Protein AF-A0A6A4WTT2-F1 (afdb_monomer)

pLDDT: mean 81.34, std 17.87, range [28.42, 96.75]

Radius of gyration: 18.81 Å; Cα contacts (8 Å, |Δi|>4): 410; chains: 1; bounding box: 46×50×43 Å

Structure (mmCIF, N/CA/C/O backbone):
data_AF-A0A6A4WTT2-F1
#
_entry.id   AF-A0A6A4WTT2-F1
#
loop_
_atom_site.group_PDB
_atom_site.id
_atom_site.type_symbol
_atom_site.label_atom_id
_atom_site.label_alt_id
_atom_site.label_comp_id
_atom_site.label_asym_id
_atom_site.label_entity_id
_atom_site.label_seq_id
_atom_site.pdbx_PDB_ins_code
_atom_site.Cartn_x
_atom_site.Cartn_y
_atom_site.Cartn_z
_atom_site.occupancy
_atom_site.B_iso_or_equiv
_atom_site.auth_seq_id
_atom_site.auth_comp_id
_atom_site.auth_asym_id
_atom_site.auth_atom_id
_atom_site.pdbx_PDB_model_num
ATOM 1 N N . MET A 1 1 ? -19.082 -25.936 -3.832 1.00 35.03 1 MET A N 1
ATOM 2 C CA . MET A 1 1 ? -18.429 -24.852 -4.590 1.00 35.03 1 MET A CA 1
ATOM 3 C C . MET A 1 1 ? -16.981 -24.907 -4.192 1.00 35.03 1 MET A C 1
ATOM 5 O O . MET A 1 1 ? -16.627 -24.391 -3.139 1.00 35.03 1 MET A O 1
ATOM 9 N N . ASP A 1 2 ? -16.201 -25.657 -4.958 1.00 28.42 2 ASP A N 1
ATOM 10 C CA . ASP A 1 2 ? -14.780 -25.817 -4.700 1.00 28.42 2 ASP A CA 1
ATOM 11 C C . ASP A 1 2 ? -14.120 -24.472 -4.978 1.00 28.42 2 ASP A C 1
ATOM 13 O O . ASP A 1 2 ? -14.008 -24.035 -6.124 1.00 28.42 2 ASP A O 1
ATOM 17 N N . VAL A 1 3 ? -13.775 -23.757 -3.907 1.00 41.75 3 VAL A N 1
ATOM 18 C CA . VAL A 1 3 ? -12.834 -22.648 -4.002 1.00 41.75 3 VAL A CA 1
ATOM 19 C C . VAL A 1 3 ? -11.548 -23.307 -4.461 1.00 41.75 3 VAL A C 1
ATOM 21 O O . VAL A 1 3 ? -10.915 -24.019 -3.686 1.00 41.75 3 VAL A O 1
ATOM 24 N N . VAL A 1 4 ? -11.219 -23.147 -5.741 1.00 36.69 4 VAL A N 1
ATOM 25 C CA . VAL A 1 4 ? -9.913 -23.517 -6.274 1.00 36.69 4 VAL A CA 1
ATOM 26 C C . VAL A 1 4 ? -8.907 -22.706 -5.467 1.00 36.69 4 VAL A C 1
ATOM 28 O O . VAL A 1 4 ? -8.679 -21.528 -5.729 1.00 36.69 4 VAL A O 1
ATOM 31 N N . THR A 1 5 ? -8.359 -23.310 -4.417 1.00 42.69 5 THR A N 1
ATOM 32 C CA . THR A 1 5 ? -7.167 -22.818 -3.746 1.00 42.69 5 THR A CA 1
ATOM 33 C C . THR A 1 5 ? -6.030 -23.081 -4.719 1.00 42.69 5 THR A C 1
ATOM 35 O O . THR A 1 5 ? -5.339 -24.091 -4.620 1.00 42.69 5 THR A O 1
ATOM 38 N N . GLU A 1 6 ? -5.914 -22.230 -5.742 1.00 53.88 6 GLU A N 1
ATOM 39 C CA . GLU A 1 6 ? -4.692 -22.148 -6.533 1.00 53.88 6 GLU A CA 1
ATOM 40 C C . GLU A 1 6 ? -3.542 -21.968 -5.544 1.00 53.88 6 GLU A C 1
ATOM 42 O O . GLU A 1 6 ? -3.658 -21.158 -4.620 1.00 53.88 6 GLU A O 1
ATOM 47 N N . ASP A 1 7 ? -2.462 -22.733 -5.702 1.00 48.00 7 ASP A N 1
ATOM 48 C CA . ASP A 1 7 ? -1.272 -22.590 -4.871 1.00 48.00 7 ASP A CA 1
ATOM 49 C C . ASP A 1 7 ? -0.823 -21.123 -4.888 1.00 48.00 7 ASP A C 1
ATOM 51 O O . ASP A 1 7 ? -0.237 -20.649 -5.866 1.00 48.00 7 ASP A O 1
ATOM 55 N N . ILE A 1 8 ? -1.085 -20.398 -3.793 1.00 60.84 8 ILE A N 1
ATOM 56 C CA . ILE A 1 8 ? -0.633 -19.019 -3.567 1.00 60.84 8 ILE A CA 1
ATOM 57 C C . ILE A 1 8 ? 0.861 -19.084 -3.220 1.00 60.84 8 ILE A C 1
ATOM 59 O O . ILE A 1 8 ? 1.295 -18.771 -2.115 1.00 60.84 8 ILE A O 1
ATOM 63 N N . SER A 1 9 ? 1.654 -19.589 -4.160 1.00 71.56 9 SER A N 1
ATOM 64 C CA . SER A 1 9 ? 3.099 -19.720 -4.054 1.00 71.56 9 SER A CA 1
ATOM 65 C C . SER A 1 9 ? 3.756 -18.684 -4.959 1.00 71.56 9 SER A C 1
ATOM 67 O O . SER A 1 9 ? 3.406 -18.537 -6.131 1.00 71.56 9 SER A O 1
ATOM 69 N N . GLY A 1 10 ? 4.700 -17.929 -4.402 1.00 85.62 10 GLY A N 1
ATOM 70 C CA . GLY A 1 10 ? 5.454 -16.924 -5.142 1.00 85.62 10 GLY A CA 1
ATOM 71 C C . GLY A 1 10 ? 5.582 -15.597 -4.411 1.00 85.62 10 GLY A C 1
ATOM 72 O O . GLY A 1 10 ? 5.215 -15.462 -3.244 1.00 85.62 10 GLY A O 1
ATOM 73 N N . PHE A 1 11 ? 6.132 -14.620 -5.123 1.00 92.12 11 PHE A N 1
ATOM 74 C CA . PHE A 1 11 ? 6.347 -13.275 -4.609 1.00 92.12 11 PHE A CA 1
ATOM 75 C C . PHE A 1 11 ? 5.284 -12.307 -5.119 1.00 92.12 11 PHE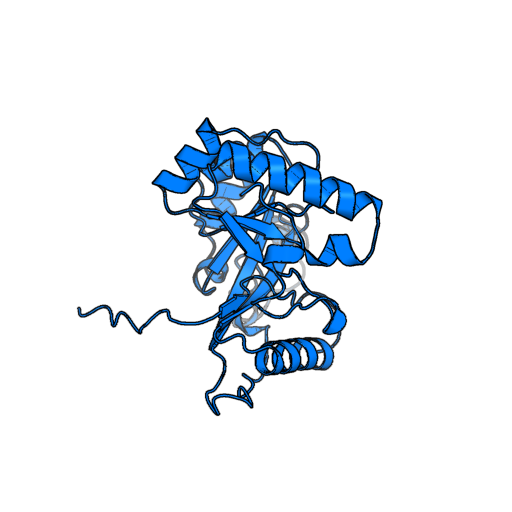 A C 1
ATOM 77 O O . PHE A 1 11 ? 4.884 -12.359 -6.288 1.00 92.12 11 PHE A O 1
ATOM 84 N N . PHE A 1 12 ? 4.861 -11.409 -4.231 1.00 94.31 12 PHE A N 1
ATOM 85 C CA . PHE A 1 12 ? 3.776 -10.464 -4.453 1.00 94.31 12 PHE A CA 1
ATOM 86 C C . PHE A 1 12 ? 4.272 -9.036 -4.239 1.00 94.31 12 PHE A C 1
ATOM 88 O O . PHE A 1 12 ? 4.980 -8.779 -3.268 1.00 94.31 12 PHE A O 1
ATOM 95 N N . ASP A 1 13 ? 3.858 -8.115 -5.105 1.00 94.88 13 ASP A N 1
ATOM 96 C CA . ASP A 1 13 ? 3.913 -6.676 -4.825 1.00 94.88 13 ASP A CA 1
ATOM 97 C C . ASP A 1 13 ? 2.510 -6.091 -4.985 1.00 94.88 13 ASP A C 1
ATOM 99 O O . ASP A 1 13 ? 1.965 -6.032 -6.085 1.00 94.88 13 ASP A O 1
ATOM 103 N N . LEU A 1 14 ? 1.888 -5.696 -3.877 1.00 95.75 14 LEU A N 1
ATOM 104 C CA . LEU A 1 14 ? 0.478 -5.310 -3.864 1.00 95.75 14 LEU A CA 1
ATOM 105 C C . LEU A 1 14 ? 0.263 -3.805 -4.058 1.00 95.75 14 LEU A C 1
ATOM 107 O O . LEU A 1 14 ? -0.865 -3.337 -3.887 1.00 95.75 14 LEU A O 1
ATOM 111 N N . ASN A 1 15 ? 1.301 -3.031 -4.388 1.00 95.44 15 ASN A N 1
ATOM 112 C CA . ASN A 1 15 ? 1.174 -1.584 -4.538 1.00 95.44 15 ASN A CA 1
ATOM 113 C C . ASN A 1 15 ? 2.098 -1.017 -5.625 1.00 95.44 15 ASN A C 1
ATOM 115 O O . ASN A 1 15 ? 3.102 -0.388 -5.321 1.00 95.44 15 ASN A O 1
ATOM 119 N N . ILE A 1 16 ? 1.751 -1.189 -6.898 1.00 94.25 16 ILE A N 1
ATOM 120 C CA . ILE A 1 16 ? 2.394 -0.459 -8.000 1.00 94.25 16 ILE A CA 1
ATOM 121 C C . ILE A 1 16 ? 1.509 0.727 -8.364 1.00 94.25 16 ILE A C 1
ATOM 123 O O . ILE A 1 16 ? 0.355 0.536 -8.733 1.00 94.25 16 ILE A O 1
ATOM 127 N N . SER A 1 17 ? 2.017 1.953 -8.266 1.00 91.38 17 SER A N 1
ATOM 128 C CA . SER A 1 17 ? 1.199 3.139 -8.511 1.00 91.38 17 SER A CA 1
ATOM 129 C C . SER A 1 17 ? 0.868 3.292 -9.995 1.00 91.38 17 SER A C 1
ATOM 131 O O . SER A 1 17 ? 1.761 3.327 -10.839 1.00 91.38 17 SER A O 1
ATOM 133 N N . SER A 1 18 ? -0.415 3.464 -10.315 1.00 84.56 18 SER A N 1
ATOM 134 C CA . SER A 1 18 ? -0.861 3.838 -11.659 1.00 84.56 18 SER A CA 1
ATOM 135 C C . SER A 1 18 ? -0.796 5.350 -11.905 1.00 84.56 18 SER A C 1
ATOM 137 O O . SER A 1 18 ? -1.070 5.801 -13.013 1.00 84.56 18 SER A O 1
ATOM 139 N N . SER A 1 19 ? -0.551 6.160 -10.866 1.00 65.69 19 SER A N 1
ATOM 140 C CA . SER A 1 19 ? -0.945 7.577 -10.847 1.00 65.69 19 SER A CA 1
ATOM 141 C C . SER A 1 19 ? 0.051 8.548 -11.473 1.00 65.69 19 SER A C 1
ATOM 143 O O . SER A 1 19 ? -0.148 9.758 -11.392 1.00 65.69 19 SER A O 1
ATOM 145 N N . THR A 1 20 ? 1.108 8.078 -12.127 1.00 50.72 20 THR A N 1
ATOM 146 C CA . THR A 1 20 ? 2.124 8.993 -12.651 1.00 50.72 20 THR A CA 1
ATOM 147 C C . THR A 1 20 ? 2.774 8.442 -13.906 1.00 50.72 20 THR A C 1
ATOM 149 O O . THR A 1 20 ? 3.497 7.456 -13.853 1.00 50.72 20 THR A O 1
ATOM 152 N N . GLN A 1 21 ? 2.585 9.194 -14.993 1.00 52.00 21 GLN A N 1
ATOM 153 C CA . GLN A 1 21 ? 3.206 9.049 -16.310 1.00 52.00 21 GLN A CA 1
ATOM 154 C C . GLN A 1 21 ? 2.502 8.070 -17.251 1.00 52.00 21 GLN A C 1
ATOM 156 O O . GLN A 1 21 ? 1.736 7.214 -16.828 1.00 52.00 21 GLN A O 1
ATOM 161 N N . SER A 1 22 ? 2.699 8.328 -18.544 1.00 63.78 22 SER A N 1
ATOM 162 C CA . SER A 1 22 ? 2.091 7.650 -19.690 1.00 63.78 22 SER A CA 1
ATOM 163 C C . SER A 1 22 ? 1.979 6.137 -19.514 1.00 63.78 22 SER A C 1
ATOM 165 O O . SER A 1 22 ? 2.802 5.536 -18.829 1.00 63.78 22 SER A O 1
ATOM 167 N N . ASP A 1 23 ? 1.033 5.508 -20.216 1.00 74.12 23 ASP A N 1
ATOM 168 C CA . ASP A 1 23 ? 0.823 4.048 -20.215 1.00 74.12 23 ASP A CA 1
ATOM 169 C C . ASP A 1 23 ? 2.132 3.245 -20.389 1.00 74.12 23 ASP A C 1
ATOM 171 O O . ASP A 1 23 ? 2.288 2.148 -19.853 1.00 74.12 23 ASP A O 1
ATOM 175 N N . THR A 1 24 ? 3.122 3.832 -21.069 1.00 81.88 24 THR A N 1
ATOM 176 C CA . THR A 1 24 ? 4.483 3.303 -21.222 1.00 81.88 24 THR A CA 1
ATOM 177 C C . THR A 1 24 ? 5.253 3.154 -19.906 1.00 81.88 24 THR A C 1
ATOM 179 O O . THR A 1 24 ? 5.921 2.143 -19.712 1.00 81.88 24 THR A O 1
ATOM 182 N N . THR A 1 25 ? 5.169 4.112 -18.980 1.00 86.81 25 THR A N 1
ATOM 183 C CA . THR A 1 25 ? 5.878 4.046 -17.693 1.00 86.81 25 THR A CA 1
ATOM 184 C C . THR A 1 25 ? 5.323 2.920 -16.833 1.00 86.81 25 THR A C 1
ATOM 186 O O . THR A 1 25 ? 6.100 2.152 -16.268 1.00 86.81 25 THR A O 1
ATOM 189 N N . LEU A 1 26 ? 3.996 2.774 -16.777 1.00 89.62 26 LEU A N 1
ATOM 190 C CA . LEU A 1 26 ? 3.365 1.669 -16.056 1.00 89.62 26 LEU A CA 1
ATOM 191 C C . LEU A 1 26 ? 3.798 0.320 -16.642 1.00 89.62 26 LEU A C 1
ATOM 193 O O . LEU A 1 26 ? 4.180 -0.575 -15.888 1.00 89.62 26 LEU A O 1
ATOM 197 N N . GLN A 1 27 ? 3.799 0.187 -17.973 1.00 91.44 27 GLN A N 1
ATOM 198 C CA . GLN A 1 27 ? 4.241 -1.044 -18.624 1.00 91.44 27 GLN A CA 1
ATOM 199 C C . GLN A 1 27 ? 5.705 -1.371 -18.292 1.00 91.44 27 GLN A C 1
ATOM 201 O O . GLN A 1 27 ? 5.993 -2.503 -17.914 1.00 91.44 27 GLN A O 1
ATOM 206 N N . ASN A 1 28 ? 6.605 -0.382 -18.310 1.00 92.38 28 ASN A N 1
ATOM 207 C 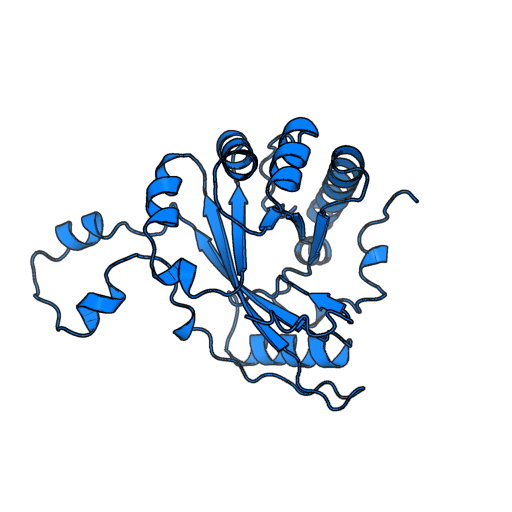CA . ASN A 1 28 ? 8.012 -0.582 -17.942 1.00 92.38 28 ASN A CA 1
ATOM 208 C C . ASN A 1 28 ? 8.171 -1.076 -16.493 1.00 92.38 28 ASN A C 1
ATOM 210 O O . ASN A 1 28 ? 8.986 -1.956 -16.211 1.00 92.38 28 ASN A O 1
ATOM 214 N N . VAL A 1 29 ? 7.372 -0.548 -15.559 1.00 94.06 29 VAL A N 1
ATOM 215 C CA . VAL A 1 29 ? 7.373 -1.000 -14.157 1.00 94.06 29 VAL A CA 1
ATOM 216 C C . VAL A 1 29 ? 6.888 -2.448 -14.050 1.00 94.06 29 VAL A C 1
ATOM 218 O O . VAL A 1 29 ? 7.500 -3.242 -13.334 1.00 94.06 29 VAL A O 1
ATOM 221 N N . LEU A 1 30 ? 5.835 -2.822 -14.784 1.00 93.94 30 LEU A N 1
ATOM 222 C CA . LEU A 1 30 ? 5.330 -4.198 -14.819 1.00 93.94 30 LEU A CA 1
ATOM 223 C C . LEU A 1 30 ? 6.357 -5.165 -15.424 1.00 93.94 30 LEU A C 1
ATOM 225 O O . LEU A 1 30 ? 6.618 -6.223 -14.847 1.00 93.94 30 LEU A O 1
ATOM 229 N N . ASP A 1 31 ? 6.985 -4.790 -16.537 1.00 93.69 31 ASP A N 1
ATOM 230 C CA . ASP A 1 31 ? 8.039 -5.580 -17.177 1.00 93.69 31 ASP A CA 1
ATOM 231 C C . ASP A 1 31 ? 9.227 -5.760 -16.220 1.00 93.69 31 ASP A C 1
ATOM 233 O O . ASP A 1 31 ? 9.760 -6.864 -16.061 1.00 93.69 31 ASP A O 1
ATOM 237 N N . ARG A 1 32 ? 9.600 -4.698 -15.491 1.00 94.56 32 ARG A N 1
ATOM 238 C CA . ARG A 1 32 ? 10.637 -4.765 -14.458 1.00 94.56 32 ARG A CA 1
ATOM 239 C C . ARG A 1 32 ? 10.252 -5.679 -13.300 1.00 94.56 32 ARG A C 1
ATOM 241 O O . ARG A 1 32 ? 11.100 -6.455 -12.859 1.00 94.56 32 ARG A O 1
ATOM 248 N N . ALA A 1 33 ? 9.010 -5.636 -12.827 1.00 94.31 33 ALA A N 1
ATOM 249 C CA . ALA A 1 33 ? 8.531 -6.538 -11.782 1.00 94.31 33 ALA A CA 1
ATOM 250 C C . ALA A 1 33 ? 8.606 -8.011 -12.229 1.00 94.31 33 ALA A C 1
ATOM 252 O O . ALA A 1 33 ? 9.100 -8.865 -11.486 1.00 94.31 33 ALA A O 1
ATOM 253 N N . ALA A 1 34 ? 8.228 -8.302 -13.476 1.00 93.75 34 ALA A N 1
ATOM 254 C CA . ALA A 1 34 ? 8.339 -9.642 -14.048 1.00 93.75 34 ALA A CA 1
ATOM 255 C C . ALA A 1 34 ? 9.801 -10.113 -14.167 1.00 93.75 34 ALA A C 1
ATOM 257 O O . ALA A 1 34 ? 10.096 -11.280 -13.891 1.00 93.75 34 ALA A O 1
ATOM 258 N N . MET A 1 35 ? 10.728 -9.212 -14.523 1.00 93.19 35 MET A N 1
ATOM 259 C CA . MET A 1 35 ? 12.172 -9.490 -14.541 1.00 93.19 35 MET A CA 1
ATOM 260 C C . MET A 1 35 ? 12.743 -9.769 -13.145 1.00 93.19 35 MET A C 1
ATOM 262 O O . MET A 1 35 ? 13.617 -10.621 -13.003 1.00 93.19 35 MET A O 1
ATOM 266 N N . LEU A 1 36 ? 12.255 -9.069 -12.116 1.00 93.06 36 LEU A N 1
ATOM 267 C CA . LEU A 1 36 ? 12.666 -9.266 -10.720 1.00 93.06 36 LEU A CA 1
ATOM 268 C C . LEU A 1 36 ? 12.126 -10.569 -10.108 1.00 93.06 36 LEU A C 1
ATOM 270 O O . LEU A 1 36 ? 12.615 -10.994 -9.063 1.00 93.06 36 LEU A O 1
ATOM 274 N N . GLY A 1 37 ? 11.156 -11.213 -10.762 1.00 91.44 37 GLY A N 1
ATOM 275 C CA . GLY A 1 37 ? 10.602 -12.499 -10.342 1.00 91.44 37 GLY A CA 1
ATOM 276 C C . GLY A 1 37 ? 9.325 -12.404 -9.509 1.00 91.44 37 GLY A C 1
ATOM 277 O O . GLY A 1 37 ? 9.008 -13.361 -8.806 1.00 91.44 37 GLY A O 1
ATOM 278 N N . TYR A 1 38 ? 8.585 -11.292 -9.578 1.00 92.69 38 TYR A N 1
ATOM 279 C CA . TYR A 1 38 ? 7.242 -11.223 -8.998 1.00 92.69 38 TYR A CA 1
ATOM 280 C C . TYR A 1 38 ? 6.257 -12.079 -9.807 1.00 92.69 38 TYR A C 1
ATOM 282 O O . TYR A 1 38 ? 6.246 -12.057 -11.038 1.00 92.69 38 TYR A O 1
ATOM 290 N N . ASN A 1 39 ? 5.423 -12.848 -9.106 1.00 91.94 39 ASN A N 1
ATOM 291 C CA . ASN A 1 39 ? 4.409 -13.716 -9.710 1.00 91.94 39 ASN A CA 1
ATOM 292 C C . ASN A 1 39 ? 3.076 -12.991 -9.873 1.00 91.94 39 ASN A C 1
ATOM 294 O O . ASN A 1 39 ? 2.376 -13.176 -10.870 1.00 91.94 39 ASN A O 1
ATOM 298 N N . THR A 1 40 ? 2.737 -12.182 -8.871 1.00 93.50 40 THR A N 1
ATOM 299 C CA . THR A 1 40 ? 1.505 -11.405 -8.832 1.00 93.50 40 THR A CA 1
ATOM 300 C C . THR A 1 40 ? 1.825 -9.984 -8.413 1.00 93.50 40 THR A C 1
ATOM 302 O O . THR A 1 40 ? 2.560 -9.765 -7.450 1.00 93.50 40 THR A O 1
ATOM 305 N N . VAL A 1 41 ? 1.244 -9.018 -9.109 1.00 94.81 41 VAL A N 1
ATOM 306 C CA . VAL A 1 41 ? 1.341 -7.607 -8.745 1.00 94.81 41 VAL A CA 1
ATOM 307 C C . VAL A 1 41 ? -0.039 -6.973 -8.698 1.00 94.81 41 VAL A C 1
ATOM 309 O O . VAL A 1 41 ? -0.943 -7.433 -9.392 1.00 94.81 41 VAL A O 1
ATOM 312 N N . ALA A 1 42 ? -0.213 -5.912 -7.915 1.00 95.31 42 ALA A N 1
ATOM 313 C CA . ALA A 1 42 ? -1.432 -5.115 -7.936 1.00 95.31 42 ALA A CA 1
ATOM 314 C C . ALA A 1 42 ? -1.146 -3.678 -8.379 1.00 95.31 42 ALA A C 1
ATOM 316 O O . ALA A 1 42 ? -0.318 -2.984 -7.789 1.00 95.31 42 ALA A O 1
ATOM 317 N N . VAL A 1 43 ? -1.861 -3.235 -9.412 1.00 94.56 43 VAL A N 1
ATOM 318 C CA . VAL A 1 43 ? -1.827 -1.857 -9.906 1.00 94.56 43 VAL A CA 1
ATOM 319 C C . VAL A 1 43 ? -2.814 -1.033 -9.092 1.00 94.56 43 VAL A C 1
ATOM 321 O O . VAL A 1 43 ? -4.012 -1.310 -9.086 1.00 94.56 43 VAL A O 1
ATOM 324 N N . ASN A 1 44 ? -2.295 -0.038 -8.387 1.00 94.56 44 ASN A N 1
ATOM 325 C CA . ASN A 1 44 ? -2.993 0.780 -7.416 1.00 94.56 44 ASN A CA 1
ATOM 326 C C . ASN A 1 44 ? -3.384 2.143 -7.997 1.00 94.56 44 ASN A C 1
ATOM 328 O O . ASN A 1 44 ? -2.525 2.899 -8.450 1.00 94.56 44 ASN A O 1
ATOM 332 N N . VAL A 1 45 ? -4.668 2.486 -7.892 1.00 92.38 45 VAL A N 1
ATOM 333 C CA . VAL A 1 45 ? -5.183 3.841 -8.125 1.00 92.38 45 VAL A CA 1
ATOM 334 C C . VAL A 1 45 ? -5.423 4.524 -6.787 1.00 92.38 45 VAL A C 1
ATOM 336 O O . VAL A 1 45 ? -6.218 4.048 -5.978 1.00 92.38 45 VAL A O 1
ATOM 339 N N . THR A 1 46 ? -4.795 5.676 -6.570 1.00 91.12 46 THR A N 1
ATOM 340 C CA . THR A 1 46 ? -5.055 6.498 -5.382 1.00 91.12 46 THR A CA 1
ATOM 341 C C . THR A 1 46 ? -6.185 7.485 -5.656 1.00 91.12 46 THR A C 1
ATOM 343 O O . THR A 1 46 ? -6.137 8.227 -6.637 1.00 91.12 46 THR A O 1
ATOM 346 N N . ALA A 1 47 ? -7.184 7.525 -4.776 1.00 89.56 47 ALA A N 1
ATOM 347 C CA . ALA A 1 47 ? -8.261 8.506 -4.816 1.00 89.56 47 ALA A CA 1
ATOM 348 C C . ALA A 1 47 ? -8.360 9.249 -3.479 1.00 89.56 47 ALA A C 1
ATOM 350 O O . ALA A 1 47 ? -8.450 8.633 -2.418 1.00 89.56 47 ALA A O 1
ATOM 351 N N . ASP A 1 48 ? -8.366 10.577 -3.552 1.00 87.50 48 ASP A N 1
ATOM 352 C CA . ASP A 1 48 ? -8.545 11.465 -2.404 1.00 87.50 48 ASP A CA 1
ATOM 353 C C . ASP A 1 48 ? -10.037 11.775 -2.236 1.00 87.50 48 ASP A C 1
ATOM 355 O O . ASP A 1 48 ? -10.659 12.397 -3.107 1.00 87.50 48 ASP A O 1
ATOM 359 N N . LEU A 1 49 ? -10.630 11.313 -1.133 1.00 83.75 49 LEU A N 1
ATOM 360 C CA . LEU A 1 49 ? -12.072 11.420 -0.918 1.00 83.75 49 LEU A CA 1
ATOM 361 C C . LEU A 1 49 ? -12.544 12.851 -0.671 1.00 83.75 49 LEU A C 1
ATOM 363 O O . LEU A 1 49 ? -13.706 13.143 -0.983 1.00 83.75 49 LEU A O 1
ATOM 367 N N . ASP A 1 50 ? -11.667 13.725 -0.175 1.00 78.31 50 ASP A N 1
ATOM 368 C CA . AS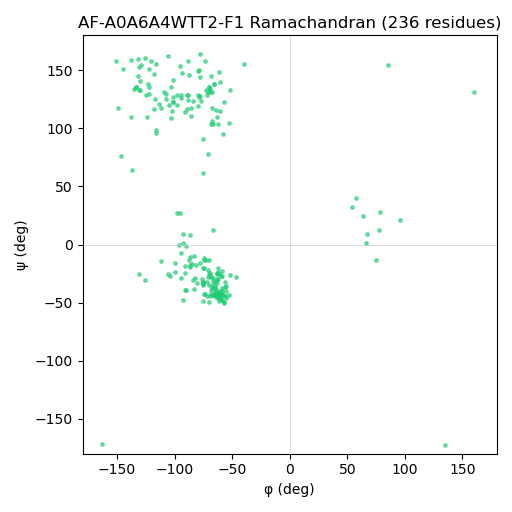P A 1 50 ? -11.981 15.138 0.039 1.00 78.31 50 ASP A CA 1
ATOM 369 C C . ASP A 1 50 ? -12.076 15.873 -1.308 1.00 78.31 50 ASP A C 1
ATOM 371 O O . ASP A 1 50 ? -12.883 16.790 -1.475 1.00 78.31 50 ASP A O 1
ATOM 375 N N . LYS A 1 51 ? -11.284 15.438 -2.299 1.00 74.69 51 LYS A N 1
ATOM 376 C CA . LYS A 1 51 ? -11.281 15.992 -3.665 1.00 74.69 51 LYS A CA 1
ATOM 377 C C . LYS A 1 51 ? -12.318 15.360 -4.589 1.00 74.69 51 LYS A C 1
ATOM 379 O O . LYS A 1 51 ? -12.659 15.954 -5.613 1.00 74.69 51 LYS A O 1
ATOM 384 N N . LEU A 1 52 ? -12.828 14.173 -4.263 1.00 69.50 52 LEU A N 1
ATOM 385 C CA . LEU A 1 52 ? -13.921 13.561 -5.013 1.00 69.50 52 LEU A CA 1
ATOM 386 C C . LEU A 1 52 ? -15.201 14.387 -4.830 1.00 69.50 52 LEU A C 1
ATOM 388 O O . LEU A 1 52 ? -15.884 14.285 -3.806 1.00 69.50 52 LEU A O 1
ATOM 392 N N . GLU A 1 53 ? -15.560 15.169 -5.848 1.00 55.31 53 GLU A N 1
ATOM 393 C CA . GLU A 1 53 ? -16.828 15.894 -5.872 1.00 55.31 53 GLU A CA 1
ATOM 394 C C . GLU A 1 53 ? -18.002 14.916 -5.722 1.00 55.31 53 GLU A C 1
ATOM 396 O O . GLU A 1 53 ? -18.202 13.998 -6.519 1.00 55.31 53 GLU A O 1
ATOM 401 N N . THR A 1 54 ? -18.829 15.135 -4.702 1.00 53.06 54 THR A N 1
ATOM 402 C CA . THR A 1 54 ? -20.095 14.418 -4.552 1.00 53.06 54 THR A CA 1
ATOM 403 C C . THR A 1 54 ? -21.043 14.801 -5.692 1.00 53.06 54 THR A C 1
ATOM 405 O O . THR A 1 54 ? -21.165 15.972 -6.055 1.00 53.06 54 THR A O 1
ATOM 408 N N . VAL A 1 55 ? -21.758 13.818 -6.248 1.00 47.25 55 VAL A N 1
ATOM 409 C CA . VAL A 1 55 ? -22.706 13.972 -7.376 1.00 47.25 55 VAL A CA 1
ATOM 410 C C . VAL A 1 55 ? -23.744 15.090 -7.139 1.00 47.25 55 VAL A C 1
ATOM 412 O O . VAL A 1 55 ? -24.217 15.734 -8.078 1.00 47.25 55 VAL A O 1
ATOM 415 N N . THR A 1 56 ? -24.058 15.402 -5.878 1.00 42.03 56 THR A N 1
ATOM 416 C CA . THR A 1 56 ? -24.938 16.515 -5.477 1.00 42.03 56 THR A CA 1
ATOM 417 C C . THR A 1 56 ? -24.391 17.893 -5.874 1.00 42.03 56 THR A C 1
ATOM 419 O O . THR A 1 56 ? -25.162 18.781 -6.243 1.00 42.03 56 THR A O 1
ATOM 422 N N . SER A 1 57 ? -23.069 18.058 -5.878 1.00 41.50 57 SER A N 1
ATOM 423 C CA . SER A 1 57 ? -22.359 19.296 -6.221 1.00 41.50 57 SER A CA 1
ATOM 424 C C . SER A 1 57 ? -22.400 19.572 -7.728 1.00 41.50 57 SER A C 1
ATOM 426 O O . SER A 1 57 ? -22.723 20.685 -8.153 1.00 41.50 57 SER A O 1
ATOM 428 N N . LYS A 1 58 ? -22.193 18.533 -8.553 1.00 39.69 58 LYS A N 1
ATOM 429 C CA . LYS A 1 58 ? -22.345 18.616 -10.017 1.00 39.69 58 LYS A CA 1
ATOM 430 C C . LYS A 1 58 ? -23.796 18.834 -10.438 1.00 39.69 58 LYS A C 1
ATOM 432 O O . LYS A 1 58 ? -24.040 19.651 -11.320 1.00 39.69 58 LYS A O 1
ATOM 437 N N . LYS A 1 59 ? -24.777 18.228 -9.755 1.00 35.88 59 LYS A N 1
ATOM 438 C CA . LYS A 1 59 ? -26.209 18.454 -10.043 1.00 35.88 59 LYS A CA 1
ATOM 439 C C . LYS A 1 59 ? -26.645 19.909 -9.798 1.00 35.88 59 LYS A C 1
ATOM 441 O O . LYS A 1 59 ? -27.521 20.409 -10.502 1.00 35.88 59 LYS A O 1
ATOM 446 N N . LYS A 1 60 ? -26.002 20.622 -8.859 1.00 35.31 60 LYS A N 1
ATOM 447 C CA . LYS A 1 60 ? -26.225 22.065 -8.629 1.00 35.31 60 LYS A CA 1
ATOM 448 C C . LYS A 1 60 ? -25.544 22.946 -9.692 1.00 35.31 60 LYS A C 1
ATOM 450 O O . LYS A 1 60 ? -26.082 24.001 -10.019 1.00 35.31 60 LYS A O 1
ATOM 455 N N . LYS A 1 61 ? -24.419 22.499 -10.272 1.00 35.44 61 LYS A N 1
ATOM 456 C CA . LYS A 1 61 ? -23.687 23.178 -11.366 1.00 35.44 61 LYS A CA 1
ATOM 457 C C . LYS A 1 61 ? -24.267 22.897 -12.770 1.00 35.44 61 LYS A C 1
ATOM 459 O O . LYS A 1 61 ? -24.196 23.765 -13.629 1.00 35.44 61 LYS A O 1
ATOM 464 N N . MET A 1 62 ? -24.899 21.739 -12.992 1.00 37.44 62 MET A N 1
ATOM 465 C CA . MET A 1 62 ? -25.431 21.274 -14.291 1.00 37.44 62 MET A CA 1
ATOM 466 C C . MET A 1 62 ? -26.928 21.560 -14.531 1.00 37.44 62 MET A C 1
ATOM 468 O O . MET A 1 62 ? -27.558 20.895 -15.347 1.00 37.44 62 MET A O 1
ATOM 472 N N . ARG A 1 63 ? -27.536 22.599 -13.935 1.00 43.00 63 ARG A N 1
ATOM 473 C CA . ARG A 1 63 ? -28.897 23.036 -14.354 1.00 43.00 63 ARG A CA 1
ATOM 474 C C . ARG A 1 63 ? -28.957 23.615 -15.791 1.00 43.00 63 ARG A C 1
ATOM 476 O O . ARG A 1 63 ? -29.970 24.196 -16.161 1.00 43.00 63 ARG A O 1
ATOM 483 N N . LYS A 1 64 ? -27.908 23.455 -16.610 1.00 40.50 64 LYS A N 1
ATOM 484 C CA . LYS A 1 64 ? -27.850 23.830 -18.033 1.00 40.50 64 LYS A CA 1
ATOM 485 C C . LYS A 1 64 ? -27.165 22.742 -18.881 1.00 40.50 64 LYS A C 1
ATOM 487 O O . LYS A 1 64 ? -26.084 22.986 -19.393 1.00 40.50 64 LYS A O 1
ATOM 492 N N . ALA A 1 65 ? -27.753 21.547 -18.959 1.00 36.88 65 ALA A N 1
ATOM 493 C CA . ALA A 1 65 ? -27.718 20.607 -20.100 1.00 36.88 65 ALA A CA 1
ATOM 494 C C . ALA A 1 65 ? -28.077 19.194 -19.609 1.00 36.88 65 ALA A C 1
ATOM 496 O O . ALA A 1 65 ? -27.540 18.731 -18.603 1.00 36.88 65 ALA A O 1
ATOM 497 N N . ALA A 1 66 ? -29.000 18.521 -20.297 1.00 34.22 66 ALA A N 1
ATOM 498 C CA . ALA A 1 66 ? -29.357 17.130 -20.022 1.00 34.22 66 ALA A CA 1
ATOM 499 C C . ALA A 1 66 ? -28.297 16.192 -20.635 1.00 34.22 66 ALA A C 1
ATOM 501 O O . ALA A 1 66 ? -28.029 16.342 -21.827 1.00 34.22 66 ALA A O 1
ATOM 502 N N . PRO A 1 67 ? -27.693 15.256 -19.877 1.00 34.03 67 PRO A N 1
ATOM 503 C CA . PRO A 1 67 ? -26.740 14.306 -20.437 1.00 34.03 67 PRO A CA 1
ATOM 504 C C . PRO A 1 67 ? -27.440 13.049 -20.972 1.00 34.03 67 PRO A C 1
ATOM 506 O O . PRO A 1 67 ? -28.569 12.722 -20.590 1.00 34.03 67 PRO A O 1
ATOM 509 N N . SER A 1 68 ? -26.748 12.367 -21.879 1.00 37.62 68 SER A N 1
ATOM 510 C CA . SER A 1 68 ? -27.191 11.160 -22.583 1.00 37.62 68 SER A CA 1
ATOM 511 C C . SER A 1 68 ? -27.075 9.892 -21.713 1.00 37.62 68 SER A C 1
ATOM 513 O O . SER A 1 68 ? -26.426 9.889 -20.667 1.00 37.62 68 SER A O 1
ATOM 515 N N . ALA A 1 69 ? -27.740 8.800 -22.113 1.00 45.22 69 AL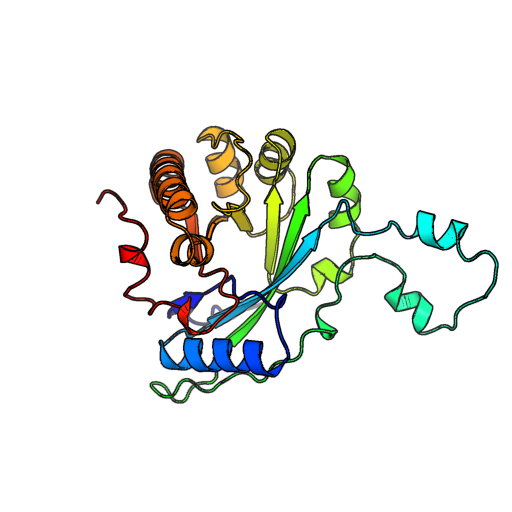A A N 1
ATOM 516 C CA . ALA A 1 69 ? -27.931 7.597 -21.288 1.00 45.22 69 ALA A CA 1
ATOM 517 C C . ALA A 1 69 ? -26.632 6.851 -20.900 1.00 45.22 69 ALA A C 1
ATOM 519 O O . ALA A 1 69 ? -26.607 6.190 -19.864 1.00 45.22 69 ALA A O 1
ATOM 520 N N . GLU A 1 70 ? -25.549 6.991 -21.671 1.00 40.44 70 GLU A N 1
ATOM 521 C CA . GLU A 1 70 ? -24.236 6.399 -21.354 1.00 40.44 70 GLU A CA 1
ATOM 522 C C . GLU A 1 70 ? -23.455 7.232 -20.322 1.00 40.44 70 GLU A C 1
ATOM 524 O O . GLU A 1 70 ? -22.798 6.685 -19.434 1.00 40.44 70 GLU A O 1
ATOM 529 N N . GLU A 1 71 ? -23.612 8.558 -20.343 1.00 36.12 71 GLU A N 1
ATOM 530 C CA . GLU A 1 71 ? -23.020 9.465 -19.352 1.00 36.12 71 GLU A CA 1
ATOM 531 C C . GLU A 1 71 ? -23.662 9.302 -17.971 1.00 36.12 71 GLU A C 1
ATOM 533 O O . GLU A 1 71 ? -23.012 9.564 -16.964 1.00 36.12 71 GLU A O 1
ATOM 538 N N . ALA A 1 72 ? -24.907 8.822 -17.896 1.00 37.25 72 ALA A N 1
ATOM 539 C CA . ALA A 1 72 ? -25.621 8.609 -16.640 1.00 37.25 72 ALA A CA 1
ATOM 540 C C . ALA A 1 72 ? -25.038 7.469 -15.784 1.00 37.25 72 ALA A C 1
ATOM 542 O O . ALA A 1 72 ? -25.145 7.540 -14.563 1.00 37.25 72 ALA A O 1
ATOM 543 N N . ALA A 1 73 ? -24.398 6.457 -16.384 1.00 41.16 73 ALA A N 1
ATOM 544 C CA . ALA A 1 73 ? -23.806 5.328 -15.654 1.00 41.16 73 ALA A CA 1
ATOM 545 C C . ALA A 1 73 ? -22.395 5.636 -15.115 1.00 41.16 73 ALA A C 1
ATOM 547 O O . ALA A 1 73 ? -22.017 5.156 -14.048 1.00 41.16 73 ALA A O 1
ATOM 548 N N . ALA A 1 74 ? -21.633 6.487 -15.809 1.00 42.19 74 ALA A N 1
ATOM 549 C CA . ALA A 1 74 ? -20.337 6.983 -15.341 1.00 42.19 74 ALA A CA 1
ATOM 550 C C . ALA A 1 74 ? -20.464 8.098 -14.274 1.00 42.19 74 ALA A C 1
ATOM 552 O O . ALA A 1 74 ? -19.503 8.397 -13.565 1.00 42.19 74 ALA A O 1
ATOM 553 N N . LEU A 1 75 ? -21.650 8.708 -14.123 1.00 46.75 75 LEU A N 1
ATOM 554 C CA . LEU A 1 75 ? -21.896 9.857 -13.235 1.00 46.75 75 LEU A CA 1
ATOM 555 C C . LEU A 1 75 ? -22.316 9.517 -11.795 1.00 46.75 75 LEU A C 1
ATOM 557 O O . LEU A 1 75 ? -22.577 10.443 -11.025 1.00 46.75 75 LEU A O 1
ATOM 561 N N . THR A 1 76 ? -22.458 8.248 -11.407 1.00 52.81 76 THR A N 1
ATOM 562 C CA . THR A 1 76 ? -23.241 7.921 -10.196 1.00 52.81 76 THR A CA 1
ATOM 563 C C . THR A 1 76 ? -22.463 7.851 -8.887 1.00 52.81 76 THR A C 1
ATOM 565 O O . THR A 1 76 ? -23.090 7.957 -7.835 1.00 52.81 76 THR A O 1
ATOM 568 N N . ASP A 1 77 ? -21.136 7.712 -8.906 1.00 67.06 77 ASP A N 1
ATOM 569 C CA . ASP A 1 77 ? -20.395 7.309 -7.694 1.00 67.06 77 ASP A CA 1
ATOM 570 C C . ASP A 1 77 ? -19.171 8.181 -7.358 1.00 67.06 77 ASP A C 1
ATOM 572 O O . ASP A 1 77 ? -18.770 8.293 -6.202 1.00 67.06 77 ASP A O 1
ATOM 576 N N . GLY A 1 78 ? -18.575 8.843 -8.355 1.00 73.19 78 GLY A N 1
ATOM 577 C CA . GLY A 1 78 ? -17.388 9.694 -8.183 1.00 73.19 78 GLY A CA 1
ATOM 578 C C . GLY A 1 78 ? -16.067 8.937 -7.978 1.00 73.19 78 GLY A C 1
ATOM 579 O O . GLY A 1 78 ? -15.013 9.546 -8.112 1.00 73.19 78 GLY A O 1
ATOM 580 N N . PHE A 1 79 ? -16.103 7.629 -7.701 1.00 83.81 79 PHE A N 1
ATOM 581 C CA . PHE A 1 79 ? -14.923 6.765 -7.562 1.00 83.81 79 PHE A CA 1
ATOM 582 C C . PHE A 1 79 ? -14.336 6.328 -8.914 1.00 83.81 79 PHE A C 1
ATOM 584 O O . PHE A 1 79 ? -15.104 6.158 -9.869 1.00 83.81 79 PHE A O 1
ATOM 591 N N . PRO A 1 80 ? -13.004 6.111 -8.998 1.00 83.94 80 PRO A N 1
ATOM 592 C CA . PRO A 1 80 ? -12.343 5.691 -10.232 1.00 83.94 80 PRO A CA 1
ATOM 593 C C . PRO A 1 80 ? -12.893 4.349 -10.721 1.00 83.94 80 PRO A C 1
ATOM 595 O O . PRO A 1 80 ? -13.144 3.448 -9.921 1.00 83.94 80 PRO A O 1
ATOM 598 N N . ASP A 1 81 ? -13.081 4.217 -12.033 1.00 83.62 81 ASP A N 1
ATOM 599 C CA . ASP A 1 81 ? -13.507 2.957 -12.639 1.00 83.62 81 ASP A CA 1
ATOM 600 C C . ASP A 1 81 ? -12.274 2.099 -12.972 1.00 83.62 81 ASP A C 1
ATOM 602 O O . ASP A 1 81 ? -11.355 2.587 -13.641 1.00 83.62 81 ASP A O 1
ATOM 606 N N . PRO A 1 82 ? -12.223 0.822 -12.554 1.00 82.25 82 PRO A N 1
ATOM 607 C CA . PRO A 1 82 ? -11.100 -0.055 -12.875 1.00 82.25 82 PRO A CA 1
ATOM 608 C C . PRO A 1 82 ? -10.938 -0.296 -14.380 1.00 82.25 82 PRO A C 1
ATOM 610 O O . PRO A 1 82 ? -9.851 -0.689 -14.808 1.00 82.25 82 PRO A O 1
ATOM 613 N N . GLY A 1 83 ? -11.981 -0.077 -15.191 1.00 77.88 83 GLY A N 1
ATOM 614 C CA . GLY A 1 83 ? -11.929 -0.179 -16.651 1.00 77.88 83 GLY A CA 1
ATOM 615 C C . GLY A 1 83 ? -10.986 0.830 -17.311 1.00 77.88 83 GLY A C 1
ATOM 616 O O . GLY A 1 83 ? -10.442 0.539 -18.369 1.00 77.88 83 GLY A O 1
ATOM 617 N N . ALA A 1 84 ? -10.721 1.969 -16.663 1.00 76.56 84 ALA A N 1
ATOM 618 C CA . ALA A 1 84 ? -9.820 2.992 -17.193 1.00 76.56 84 ALA A CA 1
ATOM 619 C C . ALA A 1 84 ? -8.338 2.573 -17.168 1.00 76.56 84 ALA A C 1
ATOM 621 O O . ALA A 1 84 ? -7.529 3.117 -17.915 1.00 76.56 84 ALA A O 1
ATOM 622 N N . ILE A 1 85 ? -7.969 1.607 -16.320 1.00 78.38 85 ILE A N 1
ATOM 623 C CA . ILE A 1 85 ? -6.592 1.123 -16.215 1.00 78.38 85 ILE A CA 1
ATOM 624 C C . ILE A 1 85 ? -6.372 0.042 -17.273 1.00 78.38 85 ILE A C 1
ATOM 626 O O . ILE A 1 85 ? -6.898 -1.073 -17.154 1.00 78.38 85 ILE A O 1
ATOM 630 N N . THR A 1 86 ? -5.557 0.369 -18.272 1.00 80.81 86 THR A N 1
ATOM 631 C CA . THR A 1 86 ? -5.149 -0.560 -19.327 1.00 80.81 86 THR A CA 1
ATOM 632 C C . THR A 1 86 ? -3.682 -0.928 -19.142 1.00 80.81 86 THR A C 1
ATOM 634 O O . THR A 1 86 ? -2.837 -0.064 -18.936 1.00 80.81 86 THR A O 1
ATOM 637 N N . PHE A 1 87 ? -3.376 -2.221 -19.192 1.00 83.38 87 PHE A N 1
ATOM 638 C CA . PHE A 1 87 ? -2.013 -2.743 -19.121 1.00 83.38 87 PHE A CA 1
ATOM 639 C C . PHE A 1 87 ? -1.926 -4.063 -19.881 1.00 83.38 87 PHE A C 1
ATOM 641 O O . PHE A 1 87 ? -2.927 -4.766 -20.047 1.00 83.38 87 PHE A O 1
ATOM 648 N N . THR A 1 88 ? -0.715 -4.434 -20.291 1.00 86.06 88 THR A N 1
ATOM 649 C CA . THR A 1 88 ? -0.440 -5.763 -20.839 1.00 86.06 88 THR A CA 1
ATOM 650 C C . THR A 1 88 ? 0.288 -6.590 -19.790 1.00 86.06 88 THR A C 1
ATOM 652 O O . THR A 1 88 ? 1.374 -6.226 -19.350 1.00 86.06 88 THR A O 1
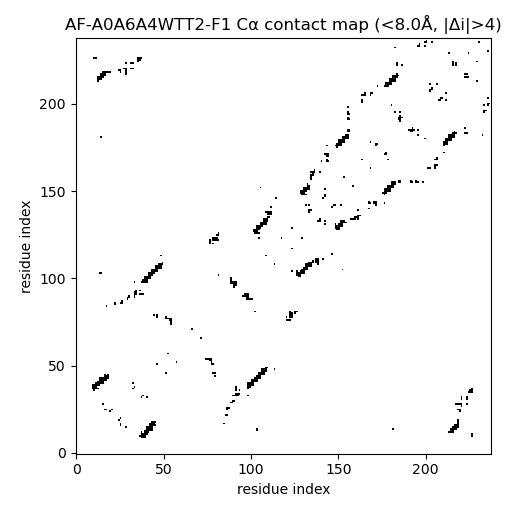ATOM 655 N N . ALA A 1 89 ? -0.301 -7.717 -19.381 1.00 86.00 89 ALA A N 1
ATOM 656 C CA . ALA A 1 89 ? 0.316 -8.604 -18.397 1.00 86.00 89 ALA A CA 1
ATOM 657 C C . ALA A 1 89 ? 1.628 -9.201 -18.954 1.00 86.00 89 ALA A C 1
ATOM 659 O O . ALA A 1 89 ? 1.574 -9.960 -19.937 1.00 86.00 89 ALA A O 1
ATOM 660 N N . PRO A 1 90 ? 2.790 -8.887 -18.350 1.00 89.19 90 PRO A N 1
ATOM 661 C CA . PRO A 1 90 ? 4.077 -9.330 -18.861 1.00 89.19 90 PRO A CA 1
ATOM 662 C C . PRO A 1 90 ? 4.307 -10.817 -18.602 1.00 89.19 90 PRO A C 1
ATOM 664 O O . PRO A 1 90 ? 3.716 -11.433 -17.710 1.00 89.19 90 PRO A O 1
ATOM 667 N N . VAL A 1 91 ? 5.195 -11.405 -19.398 1.00 88.69 91 VAL A N 1
ATOM 668 C CA . VAL A 1 91 ? 5.650 -12.785 -19.218 1.00 88.69 91 VAL A CA 1
ATOM 669 C C . VAL A 1 91 ? 6.930 -12.756 -18.396 1.00 88.69 91 VAL A C 1
ATOM 671 O O . VAL A 1 91 ? 7.881 -12.069 -18.756 1.00 88.69 91 VAL A O 1
ATOM 674 N N . CYS A 1 92 ? 6.969 -13.506 -17.297 1.00 82.94 92 CYS A N 1
ATOM 675 C CA . CYS A 1 92 ? 8.169 -13.632 -16.481 1.00 82.94 92 CYS A CA 1
ATOM 676 C C . CYS A 1 92 ? 9.249 -14.389 -17.274 1.00 82.94 92 CYS A C 1
ATOM 678 O O . CYS A 1 92 ? 9.053 -15.574 -17.563 1.00 82.94 92 CYS A O 1
ATOM 680 N N . PRO A 1 93 ? 10.410 -13.777 -17.585 1.00 83.12 93 PRO A N 1
ATOM 681 C CA . PRO A 1 93 ? 11.436 -14.424 -18.408 1.00 83.12 93 PRO A CA 1
ATOM 682 C C . PRO A 1 93 ? 12.002 -15.701 -17.778 1.00 83.12 93 PRO A C 1
ATOM 684 O O . PRO A 1 93 ? 12.390 -16.628 -18.479 1.00 83.12 93 PRO A O 1
ATOM 687 N N . ARG A 1 94 ? 12.028 -15.766 -16.440 1.00 78.62 94 ARG A N 1
ATOM 688 C CA . ARG A 1 94 ? 12.590 -16.893 -15.682 1.00 78.62 94 ARG A CA 1
ATOM 689 C C . ARG A 1 94 ? 11.690 -18.129 -15.685 1.00 78.62 94 ARG A C 1
ATOM 691 O O . ARG A 1 94 ? 12.193 -19.244 -15.625 1.00 78.62 94 ARG A O 1
ATOM 698 N N . THR A 1 95 ? 10.372 -17.936 -15.693 1.00 80.38 95 THR A N 1
ATOM 699 C CA . THR A 1 95 ? 9.398 -19.036 -15.568 1.00 80.38 95 THR A CA 1
ATOM 700 C C . THR A 1 95 ? 8.598 -19.279 -16.844 1.00 80.38 95 THR A C 1
ATOM 702 O O . THR A 1 95 ? 7.909 -20.291 -16.939 1.00 80.38 95 THR A O 1
ATOM 705 N N . GLY A 1 96 ? 8.634 -18.348 -17.803 1.00 82.94 96 GLY A N 1
ATOM 706 C CA . GLY A 1 96 ? 7.791 -18.361 -19.001 1.00 82.94 96 GLY A CA 1
ATOM 707 C C . GLY A 1 96 ? 6.296 -18.171 -18.717 1.00 82.94 96 GLY A C 1
ATOM 708 O O . GLY A 1 96 ? 5.489 -18.199 -19.644 1.00 82.94 96 GLY A O 1
ATOM 709 N N . ARG A 1 97 ? 5.896 -17.981 -17.450 1.00 85.88 97 ARG A N 1
ATOM 710 C CA . ARG A 1 97 ? 4.497 -17.799 -17.045 1.00 85.88 97 ARG A CA 1
ATOM 711 C C . ARG A 1 97 ? 4.105 -16.327 -17.120 1.00 85.88 97 ARG A C 1
ATOM 713 O O . ARG A 1 97 ? 4.914 -15.442 -16.843 1.00 85.88 97 ARG A O 1
ATOM 720 N N . ARG A 1 98 ? 2.844 -16.065 -17.469 1.00 88.69 98 ARG A N 1
ATOM 721 C CA . ARG A 1 98 ? 2.271 -14.714 -17.404 1.00 88.69 98 ARG A CA 1
ATOM 722 C C . ARG A 1 98 ? 2.122 -14.282 -15.947 1.00 88.69 98 ARG A C 1
ATOM 724 O O . ARG A 1 98 ? 1.602 -15.043 -15.135 1.00 88.69 98 ARG A O 1
ATOM 731 N N . MET A 1 99 ? 2.583 -13.073 -15.641 1.00 91.19 99 MET A N 1
ATOM 732 C CA . MET A 1 99 ? 2.422 -12.453 -14.329 1.00 91.19 99 MET A CA 1
ATOM 733 C C . MET A 1 99 ? 0.947 -12.104 -14.109 1.00 91.19 99 MET A C 1
ATOM 735 O O . MET A 1 99 ? 0.304 -11.535 -14.994 1.00 91.19 99 MET A O 1
ATOM 739 N N . ARG A 1 100 ? 0.402 -12.432 -12.936 1.00 92.25 100 ARG A N 1
ATOM 740 C CA . ARG A 1 100 ? -0.968 -12.057 -12.571 1.00 92.25 100 ARG A CA 1
ATOM 741 C C . ARG A 1 100 ? -0.984 -10.588 -12.159 1.00 92.25 100 ARG A C 1
ATOM 743 O O . ARG A 1 100 ? -0.202 -10.181 -11.307 1.00 92.25 100 ARG A O 1
ATOM 750 N N . VAL A 1 101 ? -1.871 -9.797 -12.750 1.00 92.69 101 VAL A N 1
ATOM 751 C CA . VAL A 1 101 ? -1.995 -8.369 -12.437 1.00 92.69 101 VAL A CA 1
ATOM 752 C C . VAL A 1 101 ? -3.389 -8.108 -11.882 1.00 92.69 101 VAL A C 1
ATOM 754 O O . VAL A 1 101 ? -4.380 -8.325 -12.574 1.00 92.69 101 VAL A O 1
ATOM 757 N N . LEU A 1 102 ? -3.445 -7.677 -10.626 1.00 94.38 102 LEU A N 1
ATOM 758 C CA . LEU A 1 102 ? -4.660 -7.311 -9.905 1.00 94.38 102 LEU A CA 1
ATOM 759 C C . LEU A 1 102 ? -4.895 -5.802 -9.996 1.00 94.38 102 LEU A C 1
ATOM 761 O O . LEU A 1 102 ? -3.950 -5.018 -10.117 1.00 94.38 102 LEU A O 1
ATOM 765 N N . LYS A 1 103 ? -6.151 -5.383 -9.880 1.00 93.56 103 LYS A N 1
ATOM 766 C CA . LYS A 1 103 ? -6.533 -3.974 -9.773 1.00 93.56 103 LYS A CA 1
ATOM 767 C C . LYS A 1 103 ? -6.832 -3.640 -8.321 1.00 93.56 103 LYS A C 1
ATOM 769 O O . LYS A 1 103 ? -7.717 -4.225 -7.702 1.00 93.56 103 LYS A O 1
ATOM 774 N N . ARG A 1 104 ? -6.121 -2.652 -7.794 1.00 94.56 104 ARG A N 1
ATOM 775 C CA . ARG A 1 104 ? -6.265 -2.144 -6.434 1.00 94.56 104 ARG A CA 1
ATOM 776 C C . ARG A 1 104 ? -6.686 -0.679 -6.458 1.00 94.56 104 ARG A C 1
ATOM 778 O O . ARG A 1 104 ? -6.252 0.089 -7.313 1.00 94.56 104 ARG A O 1
ATOM 785 N N . VAL A 1 105 ? -7.475 -0.275 -5.470 1.00 94.00 105 VAL A N 1
ATOM 786 C CA . VAL A 1 105 ? -7.743 1.139 -5.187 1.00 94.00 105 VAL A CA 1
ATOM 787 C C . VAL A 1 105 ? -7.338 1.474 -3.756 1.00 94.00 105 VAL A C 1
ATOM 789 O O . VAL A 1 105 ? -7.631 0.716 -2.835 1.00 94.00 105 VAL A O 1
ATOM 792 N N . THR A 1 106 ? -6.653 2.602 -3.568 1.00 94.62 106 THR A N 1
ATOM 793 C CA . THR A 1 106 ? -6.306 3.148 -2.252 1.00 94.62 106 THR A CA 1
ATOM 794 C C . THR A 1 106 ? -7.047 4.457 -2.030 1.00 94.62 106 THR A C 1
ATOM 796 O O . THR A 1 106 ? -6.895 5.412 -2.788 1.00 94.62 106 THR A O 1
ATOM 799 N N . LEU A 1 107 ? -7.854 4.497 -0.976 1.00 92.94 107 LEU A N 1
ATOM 800 C CA . LEU A 1 107 ? -8.695 5.636 -0.636 1.00 92.94 107 LEU A CA 1
ATOM 801 C C . LEU A 1 107 ? -8.083 6.439 0.509 1.00 92.94 107 LEU A C 1
ATOM 803 O O . LEU A 1 107 ? -7.985 5.941 1.631 1.00 92.94 107 LEU A O 1
ATOM 807 N N . GLU A 1 108 ? -7.689 7.677 0.237 1.00 91.31 108 GLU A N 1
ATOM 808 C CA . GLU A 1 108 ? -7.241 8.609 1.270 1.00 91.31 108 GLU A CA 1
ATOM 809 C C . GLU A 1 108 ? -8.456 9.294 1.901 1.00 91.31 108 GLU A C 1
ATOM 811 O O . GLU A 1 108 ? -9.274 9.881 1.191 1.00 91.31 108 GLU A O 1
ATOM 816 N N . PHE A 1 109 ? -8.604 9.189 3.224 1.00 88.38 109 PHE A N 1
ATOM 817 C CA . PHE A 1 109 ? -9.775 9.725 3.922 1.00 88.38 109 PHE A CA 1
ATOM 818 C C . PHE A 1 109 ? -9.437 10.272 5.312 1.00 88.38 109 PHE A C 1
ATOM 820 O O . PHE A 1 109 ? -8.506 9.817 5.989 1.00 88.38 109 PHE A O 1
ATOM 827 N N . THR A 1 110 ? -10.221 11.260 5.743 1.00 85.50 110 THR A N 1
ATOM 828 C CA . THR A 1 110 ? -9.976 12.043 6.963 1.00 85.50 110 THR A CA 1
ATOM 829 C C . THR A 1 110 ? -10.915 11.691 8.116 1.00 85.50 110 THR A C 1
ATOM 831 O O . THR A 1 110 ? -10.529 11.862 9.277 1.00 85.50 110 THR A O 1
ATOM 834 N N . GLY A 1 111 ? -12.120 11.166 7.855 1.00 78.00 111 GLY A N 1
ATOM 835 C CA . GLY A 1 111 ? -13.121 10.954 8.904 1.00 78.00 111 GLY A CA 1
ATOM 836 C C . GLY A 1 111 ? -14.273 10.002 8.567 1.00 78.00 111 GLY A C 1
ATOM 837 O O . GLY A 1 111 ? -14.284 9.307 7.559 1.00 78.00 111 GLY A O 1
ATOM 838 N N . GLN A 1 112 ? -15.266 9.951 9.462 1.00 76.19 112 GLN A N 1
ATOM 839 C CA . GLN A 1 112 ? -16.381 8.992 9.391 1.00 76.19 112 GLN A CA 1
ATOM 840 C C . GLN A 1 112 ? -17.433 9.308 8.319 1.00 76.19 112 GLN A C 1
ATOM 842 O O . GLN A 1 112 ? -18.171 8.406 7.921 1.00 76.19 112 GLN A O 1
ATOM 847 N N . GLY A 1 113 ? -17.512 10.555 7.838 1.00 75.31 113 GLY A N 1
ATOM 848 C CA . GLY A 1 113 ? -18.499 10.965 6.827 1.00 75.31 113 GLY A CA 1
ATOM 849 C C . GLY A 1 113 ? -18.397 10.169 5.519 1.00 75.31 113 GLY A C 1
ATOM 850 O O . GLY A 1 113 ? -19.400 9.942 4.837 1.00 75.31 113 GLY A O 1
ATOM 851 N N . ASP A 1 114 ? -17.204 9.658 5.224 1.00 77.81 114 ASP A N 1
ATOM 852 C CA . ASP A 1 114 ? -16.888 8.936 3.998 1.00 77.81 114 ASP A CA 1
ATOM 853 C C . ASP A 1 114 ? -17.296 7.460 3.998 1.00 77.81 114 ASP A C 1
ATOM 855 O O . ASP A 1 114 ? -17.471 6.872 2.930 1.00 77.81 114 ASP A O 1
ATOM 859 N N . LEU A 1 115 ? -17.548 6.865 5.168 1.00 82.06 115 LEU A N 1
ATOM 860 C CA . LEU A 1 115 ? -17.929 5.451 5.297 1.00 82.06 115 LEU A CA 1
ATOM 861 C C . LEU A 1 115 ? -19.154 5.099 4.450 1.00 82.06 115 LEU A C 1
ATOM 863 O O . LEU A 1 115 ? -19.185 4.087 3.748 1.00 82.06 115 LEU A O 1
ATOM 867 N N . SER A 1 116 ? -20.160 5.974 4.492 1.00 82.69 116 SER A N 1
ATOM 868 C CA . SER A 1 116 ? -21.404 5.787 3.747 1.00 82.69 116 SER A CA 1
ATOM 869 C C . SER A 1 116 ? -21.200 5.862 2.232 1.00 82.69 116 SER A C 1
ATOM 871 O O . SER A 1 116 ? -21.974 5.260 1.490 1.00 82.69 116 SER A O 1
ATOM 873 N N . ARG A 1 117 ? -20.195 6.616 1.763 1.00 84.31 117 ARG A N 1
ATOM 874 C CA . ARG A 1 117 ? -19.848 6.745 0.340 1.00 84.31 117 ARG A CA 1
ATOM 875 C C . ARG A 1 117 ? -19.142 5.479 -0.127 1.00 84.31 117 ARG A C 1
ATOM 877 O O . ARG A 1 117 ? -19.578 4.877 -1.100 1.00 84.31 117 ARG A O 1
ATOM 884 N N . ILE A 1 118 ? -18.140 5.034 0.632 1.00 85.50 118 ILE A N 1
ATOM 885 C CA . ILE A 1 118 ? -17.366 3.820 0.344 1.00 85.50 118 ILE A CA 1
ATOM 886 C C . ILE A 1 118 ? -18.299 2.603 0.248 1.00 85.50 118 ILE A C 1
ATOM 888 O O . ILE A 1 118 ? -18.280 1.894 -0.755 1.00 85.50 118 ILE A O 1
ATOM 892 N N . GLY A 1 119 ? -19.187 2.401 1.229 1.00 84.12 119 GLY A N 1
ATOM 893 C CA . GLY A 1 119 ? -20.068 1.225 1.265 1.00 84.12 119 GLY A CA 1
ATOM 894 C C . GLY A 1 119 ? -21.154 1.181 0.179 1.00 84.12 119 GLY A C 1
ATOM 895 O O . GLY A 1 119 ? -21.595 0.098 -0.208 1.00 84.12 119 GLY A O 1
ATOM 896 N N . ARG A 1 120 ? -21.593 2.341 -0.330 1.00 85.38 120 ARG A N 1
ATOM 897 C CA . ARG A 1 120 ? -22.608 2.423 -1.399 1.00 85.38 120 ARG A CA 1
ATOM 898 C C . ARG A 1 120 ? -22.023 2.302 -2.796 1.00 85.38 120 ARG A C 1
ATOM 900 O O . ARG A 1 120 ? -22.777 2.062 -3.738 1.00 85.38 120 ARG A O 1
ATOM 907 N N . SER A 1 121 ? -20.716 2.476 -2.918 1.00 85.50 121 SER A N 1
ATOM 908 C CA . SER A 1 121 ? -20.076 2.519 -4.215 1.00 85.50 121 SER A CA 1
ATOM 909 C C . SER A 1 121 ? -20.156 1.171 -4.938 1.00 85.50 121 SER A C 1
ATOM 911 O O . SER A 1 121 ? -19.999 0.092 -4.356 1.00 85.50 121 SER A O 1
ATOM 913 N N . THR A 1 122 ? -20.438 1.231 -6.232 1.00 86.94 122 THR A N 1
ATOM 914 C CA . THR A 1 122 ? -20.435 0.061 -7.120 1.00 86.94 122 THR A CA 1
ATOM 915 C C . THR A 1 122 ? -19.094 -0.082 -7.819 1.00 86.94 122 THR A C 1
ATOM 917 O O . THR A 1 122 ? -18.671 -1.204 -8.082 1.00 86.94 122 THR A O 1
ATOM 920 N N . ASN A 1 123 ? -18.383 1.029 -8.043 1.00 87.38 123 ASN A N 1
ATOM 921 C CA . ASN A 1 123 ? -17.063 1.006 -8.667 1.00 87.38 123 ASN A CA 1
ATOM 922 C C . ASN A 1 123 ? -16.013 0.360 -7.761 1.00 87.38 123 ASN A C 1
ATOM 924 O O . ASN A 1 123 ? -15.217 -0.435 -8.252 1.00 87.38 123 ASN A O 1
ATOM 928 N N . LEU A 1 124 ? -16.046 0.604 -6.444 1.00 88.88 124 LEU A N 1
ATOM 929 C CA . LEU A 1 124 ? -15.083 -0.024 -5.530 1.00 88.88 124 LEU A CA 1
ATOM 930 C C . LEU A 1 124 ? -15.227 -1.550 -5.483 1.00 88.88 124 LEU A C 1
ATOM 932 O O . LEU A 1 124 ? -14.231 -2.246 -5.344 1.00 88.88 124 LEU A O 1
ATOM 936 N N . LYS A 1 125 ? -16.444 -2.080 -5.672 1.00 88.69 125 LYS A N 1
ATOM 937 C CA . LYS A 1 125 ? -16.713 -3.531 -5.692 1.00 88.69 125 LYS A CA 1
ATOM 938 C C . LYS A 1 125 ? -16.155 -4.246 -6.926 1.00 88.69 125 LYS A C 1
ATOM 940 O O . LYS A 1 125 ? -16.148 -5.469 -6.951 1.00 88.69 125 LYS A O 1
ATOM 945 N N . LYS A 1 126 ? -15.749 -3.498 -7.956 1.00 91.06 126 LYS A N 1
ATOM 946 C CA . LYS A 1 126 ? -15.141 -4.041 -9.178 1.00 91.06 126 LYS A CA 1
ATOM 947 C C . LYS A 1 126 ? -13.618 -4.196 -9.066 1.00 91.06 126 LYS A C 1
ATOM 949 O O . LYS A 1 126 ? -13.021 -4.788 -9.959 1.00 91.06 126 LYS A O 1
ATOM 954 N N . PHE A 1 127 ? -12.983 -3.607 -8.049 1.00 92.75 127 PHE A N 1
ATOM 955 C CA . PHE A 1 127 ? -11.554 -3.800 -7.800 1.00 92.75 127 PHE A CA 1
ATOM 956 C C . PHE A 1 127 ? -11.312 -5.146 -7.116 1.00 92.75 127 PHE A C 1
ATOM 958 O O . PHE A 1 127 ? -12.156 -5.617 -6.358 1.00 92.75 127 PHE A O 1
ATOM 965 N N . ASP A 1 128 ? -10.142 -5.732 -7.360 1.00 94.25 128 ASP A N 1
ATOM 966 C CA . ASP A 1 128 ? -9.730 -6.980 -6.715 1.00 94.25 128 ASP A CA 1
ATOM 967 C C . ASP A 1 128 ? -9.318 -6.749 -5.255 1.00 94.25 128 ASP A C 1
ATOM 969 O O . ASP A 1 128 ? -9.493 -7.630 -4.419 1.00 94.25 128 ASP A O 1
ATOM 973 N N . LEU A 1 129 ? -8.748 -5.572 -4.959 1.00 94.88 129 LEU A N 1
ATOM 974 C CA . LEU A 1 129 ? -8.269 -5.193 -3.629 1.00 94.88 129 LEU A CA 1
ATOM 975 C C . LEU A 1 129 ? -8.701 -3.771 -3.266 1.00 94.88 129 LEU A C 1
ATOM 977 O O . LEU A 1 129 ? -8.497 -2.824 -4.036 1.00 94.88 129 LEU A O 1
ATOM 981 N N . LEU A 1 130 ? -9.212 -3.610 -2.048 1.00 95.12 130 LEU A N 1
ATOM 982 C CA . LEU A 1 130 ? -9.581 -2.322 -1.480 1.00 95.12 130 LEU A CA 1
ATOM 983 C C . LEU A 1 130 ? -8.641 -1.956 -0.328 1.00 95.12 130 LEU A C 1
ATOM 985 O O . LEU A 1 130 ? -8.611 -2.601 0.722 1.00 95.12 130 LEU A O 1
ATOM 989 N N . ALA A 1 131 ? -7.910 -0.863 -0.510 1.00 95.75 131 ALA A N 1
ATOM 990 C CA . ALA A 1 131 ? -7.020 -0.303 0.488 1.00 95.75 131 ALA A CA 1
ATOM 991 C C . ALA A 1 131 ? -7.474 1.088 0.934 1.00 95.75 131 ALA A C 1
ATOM 993 O O . ALA A 1 131 ? -8.129 1.830 0.198 1.00 95.75 131 ALA A O 1
ATOM 994 N N . VAL A 1 132 ? -7.080 1.475 2.143 1.00 94.56 132 VAL A N 1
ATOM 995 C CA . VAL A 1 132 ? -7.325 2.820 2.671 1.00 94.56 132 VAL A CA 1
ATOM 996 C C . VAL A 1 132 ? -6.072 3.426 3.264 1.00 94.56 132 VAL A C 1
ATOM 998 O O . VAL A 1 132 ? -5.281 2.733 3.896 1.00 94.56 132 VAL A O 1
ATOM 1001 N N . GLN A 1 133 ? -5.926 4.734 3.103 1.00 93.56 133 GLN A N 1
ATOM 1002 C CA . GLN A 1 133 ? -4.867 5.530 3.700 1.00 93.56 133 GLN A CA 1
ATOM 1003 C C . GLN A 1 133 ? -5.493 6.540 4.674 1.00 93.56 133 GLN A C 1
ATOM 1005 O O . GLN A 1 133 ? -5.981 7.592 4.256 1.00 93.56 133 GLN A O 1
ATOM 1010 N N . PRO A 1 134 ? -5.541 6.224 5.977 1.00 92.69 134 PRO A N 1
ATOM 1011 C CA . PRO A 1 134 ? -6.075 7.144 6.969 1.00 92.69 134 PRO A CA 1
ATOM 1012 C C . PRO A 1 134 ? -5.105 8.307 7.200 1.00 92.69 134 PRO A C 1
ATOM 1014 O O . PRO A 1 134 ? -3.915 8.098 7.429 1.00 92.69 134 PRO A O 1
ATOM 1017 N N . THR A 1 135 ? -5.618 9.537 7.202 1.00 90.00 135 THR A N 1
ATOM 1018 C CA . THR A 1 135 ? -4.806 10.748 7.445 1.00 90.00 135 THR A CA 1
ATOM 1019 C C . THR A 1 135 ? -4.916 11.278 8.874 1.00 90.00 135 THR A C 1
ATOM 1021 O O . THR A 1 135 ? -4.076 12.064 9.312 1.00 90.00 135 THR A O 1
ATOM 1024 N N . THR A 1 136 ? -5.927 10.837 9.630 1.00 90.50 136 THR A N 1
ATOM 1025 C CA . THR A 1 136 ? -6.178 11.246 11.019 1.00 90.50 136 THR A CA 1
ATOM 1026 C C . THR A 1 136 ? -6.272 10.037 11.952 1.00 90.50 136 THR A C 1
ATOM 1028 O O . THR A 1 136 ? -6.569 8.917 11.528 1.00 90.50 136 THR A O 1
ATOM 1031 N N . GLN A 1 137 ? -6.100 10.259 13.261 1.00 91.25 137 GLN A N 1
ATOM 1032 C CA . GLN A 1 137 ? -6.316 9.208 14.265 1.00 91.25 137 GLN A CA 1
ATOM 1033 C C . GLN A 1 137 ? -7.748 8.653 14.224 1.00 91.25 137 GLN A C 1
ATOM 1035 O O . GLN A 1 137 ? -7.957 7.454 14.403 1.00 91.25 137 GLN A O 1
ATOM 1040 N N . ALA A 1 138 ? -8.741 9.515 13.984 1.00 90.62 138 ALA A N 1
ATOM 1041 C CA . ALA A 1 138 ? -10.139 9.109 13.905 1.00 90.62 138 ALA A CA 1
ATOM 1042 C C . ALA A 1 138 ? -10.386 8.188 12.700 1.00 90.62 138 ALA A C 1
ATOM 1044 O O . ALA A 1 138 ? -11.029 7.149 12.853 1.00 90.62 138 ALA A O 1
ATOM 1045 N N . ALA A 1 139 ? -9.818 8.527 11.538 1.00 91.00 139 ALA A N 1
ATOM 1046 C CA . ALA A 1 139 ? -9.853 7.687 10.345 1.00 91.00 139 ALA A CA 1
ATOM 1047 C C . ALA A 1 139 ? -9.187 6.325 10.593 1.00 91.00 139 ALA A C 1
ATOM 1049 O O . ALA A 1 139 ? -9.766 5.290 10.269 1.00 91.00 139 ALA A O 1
ATOM 1050 N N . PHE A 1 140 ? -8.022 6.303 11.249 1.00 92.62 140 PHE A N 1
ATOM 1051 C CA . PHE A 1 140 ? -7.328 5.054 11.576 1.00 92.62 140 PHE A CA 1
ATOM 1052 C C . PHE A 1 140 ? -8.155 4.149 12.505 1.00 92.62 140 PHE A C 1
ATOM 1054 O O . PHE A 1 140 ? -8.307 2.957 12.240 1.00 92.62 140 PHE A O 1
ATOM 1061 N N . ASN A 1 141 ? -8.766 4.711 13.554 1.00 92.81 141 ASN A N 1
ATOM 1062 C CA . ASN A 1 141 ? -9.624 3.950 14.469 1.00 92.81 141 ASN A CA 1
ATOM 1063 C C . ASN A 1 141 ? -10.788 3.278 13.724 1.00 92.81 141 ASN A C 1
ATOM 1065 O O . ASN A 1 141 ? -11.090 2.106 13.951 1.00 92.81 141 ASN A O 1
ATOM 1069 N N . VAL A 1 142 ? -11.417 4.024 12.818 1.00 92.81 142 VAL A N 1
ATOM 1070 C CA . VAL A 1 142 ? -12.543 3.576 11.992 1.00 92.81 142 VAL A CA 1
ATOM 1071 C C . VAL A 1 142 ? -12.117 2.495 10.999 1.00 92.81 142 VAL A C 1
ATOM 1073 O O . VAL A 1 142 ? -12.802 1.477 10.881 1.00 92.81 142 VAL A O 1
ATOM 1076 N N . ALA A 1 143 ? -10.963 2.673 10.347 1.00 93.00 143 ALA A N 1
ATOM 1077 C CA . ALA A 1 143 ? -10.381 1.681 9.448 1.00 93.00 143 ALA A CA 1
ATOM 1078 C C . ALA A 1 143 ? -10.201 0.328 10.155 1.00 93.00 143 ALA A C 1
ATOM 1080 O O . ALA A 1 143 ? -10.622 -0.712 9.649 1.00 93.00 143 ALA A O 1
ATOM 1081 N N . CYS A 1 144 ? -9.654 0.347 11.375 1.00 93.00 144 CYS A N 1
ATOM 1082 C CA . CYS A 1 144 ? -9.441 -0.868 12.155 1.00 93.00 144 CYS A CA 1
ATOM 1083 C C . CYS A 1 144 ? -10.744 -1.499 12.673 1.00 93.00 144 CYS A C 1
ATOM 1085 O O . CYS A 1 144 ? -10.824 -2.725 12.756 1.00 93.00 144 CYS A O 1
ATOM 1087 N N . GLN A 1 145 ? -11.757 -0.705 13.035 1.00 92.69 145 GLN A N 1
ATOM 1088 C CA . GLN A 1 145 ? -12.945 -1.196 13.747 1.00 92.69 145 GLN A CA 1
ATOM 1089 C C . GLN A 1 145 ? -14.111 -1.599 12.841 1.00 92.69 145 GLN A C 1
ATOM 1091 O O . GLN A 1 145 ? -14.690 -2.662 13.054 1.00 92.69 145 GLN A O 1
ATOM 1096 N N . THR A 1 146 ? -14.482 -0.764 11.869 1.00 89.75 146 THR A N 1
ATOM 1097 C CA . THR A 1 146 ? -15.789 -0.875 11.194 1.00 89.75 146 THR A CA 1
ATOM 1098 C C . THR A 1 146 ? -15.694 -0.978 9.679 1.00 89.75 146 THR A C 1
ATOM 1100 O O . THR A 1 146 ? -16.544 -1.609 9.057 1.00 89.75 146 THR A O 1
ATOM 1103 N N . LEU A 1 147 ? -14.672 -0.382 9.067 1.00 89.31 147 LEU A N 1
ATOM 1104 C CA . LEU A 1 147 ? -14.603 -0.241 7.616 1.00 89.31 147 LEU A CA 1
ATOM 1105 C C . LEU A 1 147 ? -14.191 -1.546 6.924 1.00 89.31 147 LEU A C 1
ATOM 1107 O O . LEU A 1 147 ? -13.143 -2.103 7.244 1.00 89.31 147 LEU A O 1
ATOM 1111 N N . SER A 1 148 ? -15.006 -2.048 5.996 1.00 89.56 148 SER A N 1
ATOM 1112 C CA . SER A 1 148 ? -14.750 -3.267 5.215 1.00 89.56 148 SER A CA 1
ATOM 1113 C C . SER A 1 148 ? -13.708 -3.015 4.119 1.00 89.56 148 SER A C 1
ATOM 1115 O O . SER A 1 148 ? -14.064 -2.582 3.025 1.00 89.56 148 SER A O 1
ATOM 1117 N N . VAL A 1 149 ? -12.436 -3.240 4.439 1.00 93.50 149 VAL A N 1
ATOM 1118 C CA . VAL A 1 149 ? -11.268 -3.058 3.559 1.00 93.50 149 VAL A CA 1
ATOM 1119 C C . VAL A 1 149 ? -10.312 -4.227 3.747 1.00 93.50 149 VAL A C 1
ATOM 1121 O O . VAL A 1 149 ? -10.329 -4.852 4.805 1.00 93.50 149 VAL A O 1
ATOM 1124 N N . ASP A 1 150 ? -9.450 -4.476 2.768 1.00 95.12 150 ASP A N 1
ATOM 1125 C CA . ASP A 1 150 ? -8.458 -5.552 2.832 1.00 95.12 150 ASP A CA 1
ATOM 1126 C C . ASP A 1 150 ? -7.146 -5.056 3.454 1.00 95.12 150 ASP A C 1
ATOM 1128 O O . ASP A 1 150 ? -6.510 -5.753 4.248 1.00 95.12 150 ASP A O 1
ATOM 1132 N N . ILE A 1 151 ? -6.749 -3.822 3.116 1.00 96.75 151 ILE A N 1
ATOM 1133 C CA . ILE A 1 151 ? -5.432 -3.264 3.442 1.00 96.75 151 ILE A CA 1
ATOM 1134 C C . ILE A 1 151 ? -5.565 -1.869 4.072 1.00 96.75 151 ILE A C 1
ATOM 1136 O O . ILE A 1 151 ? -6.248 -0.988 3.548 1.00 96.75 151 ILE A O 1
ATOM 1140 N N . ILE A 1 152 ? -4.851 -1.629 5.172 1.00 95.44 152 ILE A N 1
ATOM 1141 C CA . ILE A 1 152 ? -4.633 -0.287 5.731 1.00 95.44 152 ILE A CA 1
ATOM 1142 C C . ILE A 1 152 ? -3.213 0.150 5.374 1.00 95.44 152 ILE A C 1
ATOM 1144 O O . ILE A 1 152 ? -2.245 -0.371 5.922 1.00 95.44 152 ILE A O 1
ATOM 1148 N N . CYS A 1 153 ? -3.096 1.107 4.460 1.00 94.88 153 CYS A N 1
ATOM 1149 C CA . CYS A 1 153 ? -1.833 1.658 3.987 1.00 94.88 153 CYS A CA 1
ATOM 1150 C C . CYS A 1 153 ? -1.267 2.678 4.980 1.00 94.88 153 CYS A C 1
ATOM 1152 O O . CYS A 1 153 ? -1.947 3.627 5.382 1.00 94.88 153 CYS A O 1
ATOM 1154 N N . VAL A 1 154 ? 0.000 2.497 5.342 1.00 92.19 154 VAL A N 1
ATOM 1155 C CA . VAL A 1 154 ? 0.800 3.456 6.098 1.00 92.19 154 VAL A CA 1
ATOM 1156 C C . VAL A 1 154 ? 1.953 3.904 5.207 1.00 92.19 154 VAL A C 1
ATOM 1158 O O . VAL A 1 154 ? 2.973 3.226 5.085 1.00 92.19 154 VAL A O 1
ATOM 1161 N N . ASP A 1 155 ? 1.779 5.065 4.583 1.00 90.75 155 ASP A N 1
ATOM 1162 C CA . ASP A 1 155 ? 2.816 5.709 3.783 1.00 90.75 155 ASP A CA 1
ATOM 1163 C C . ASP A 1 155 ? 3.681 6.627 4.669 1.00 90.75 155 ASP A C 1
ATOM 1165 O O . ASP A 1 155 ? 3.164 7.615 5.199 1.00 90.75 155 ASP A O 1
ATOM 1169 N N . PRO A 1 156 ? 4.992 6.360 4.828 1.00 86.62 156 PRO A N 1
ATOM 1170 C CA . PRO A 1 156 ? 5.897 7.216 5.592 1.00 86.62 156 PRO A CA 1
ATOM 1171 C C . PRO A 1 156 ? 6.036 8.639 5.043 1.00 86.62 156 PRO A C 1
ATOM 1173 O O . PRO A 1 156 ? 6.377 9.537 5.811 1.00 86.62 156 PRO A O 1
ATOM 1176 N N . ALA A 1 157 ? 5.801 8.861 3.745 1.00 86.75 157 ALA A N 1
ATOM 1177 C CA . ALA A 1 157 ? 5.846 10.200 3.158 1.00 86.75 157 ALA A CA 1
ATOM 1178 C C . ALA A 1 157 ? 4.604 11.024 3.515 1.00 86.75 157 ALA A C 1
ATOM 1180 O O . ALA A 1 157 ? 4.703 12.228 3.750 1.00 86.75 157 ALA A O 1
ATOM 1181 N N . SER A 1 158 ? 3.451 10.363 3.606 1.00 80.88 158 SER A N 1
ATOM 1182 C CA . SER A 1 158 ? 2.168 10.988 3.935 1.00 80.88 158 SER A CA 1
ATOM 1183 C C . SER A 1 158 ? 1.803 10.876 5.420 1.00 80.88 158 SER A C 1
ATOM 1185 O O . SER A 1 158 ? 0.756 11.374 5.834 1.00 80.88 158 SER A O 1
ATOM 1187 N N . PHE A 1 159 ? 2.640 10.234 6.241 1.00 77.19 159 PHE A N 1
ATOM 1188 C CA . PHE A 1 159 ? 2.344 9.952 7.642 1.00 77.19 159 PHE A CA 1
ATOM 1189 C C . PHE A 1 159 ? 2.187 11.242 8.457 1.00 77.19 159 PHE A C 1
ATOM 1191 O O . PHE A 1 159 ? 3.156 11.940 8.753 1.00 77.19 159 PHE A O 1
ATOM 1198 N N . ARG A 1 160 ? 0.951 11.543 8.871 1.00 70.75 160 ARG A N 1
ATOM 1199 C CA . ARG A 1 160 ? 0.603 12.789 9.582 1.00 70.75 160 ARG A CA 1
ATOM 1200 C C . ARG A 1 160 ? 0.530 12.654 11.105 1.00 70.75 160 ARG A C 1
ATOM 1202 O O . ARG A 1 160 ? -0.181 13.408 11.759 1.00 70.75 160 ARG A O 1
ATOM 1209 N N . GLY A 1 161 ? 1.277 11.711 11.681 1.00 70.81 161 GLY A N 1
ATOM 1210 C CA . GLY A 1 161 ? 1.475 11.650 13.133 1.00 70.81 161 GLY A CA 1
ATOM 1211 C C . GLY A 1 161 ? 0.316 11.050 13.935 1.00 70.81 161 GLY A C 1
ATOM 1212 O O . GLY A 1 161 ? 0.152 11.397 15.102 1.00 70.81 161 GLY A O 1
ATOM 1213 N N . PHE A 1 162 ? -0.481 10.147 13.354 1.00 81.81 162 PHE A N 1
ATOM 1214 C CA . PHE A 1 162 ? -1.420 9.352 14.149 1.00 81.81 162 PHE A CA 1
ATOM 1215 C C . PHE A 1 162 ? -0.688 8.212 14.873 1.00 81.81 162 PHE A C 1
ATOM 1217 O O . PHE A 1 162 ? 0.267 7.625 14.370 1.00 81.81 162 PHE A O 1
ATOM 1224 N N . MET A 1 163 ? -1.125 7.892 16.083 1.00 85.81 163 MET A N 1
ATOM 1225 C CA . MET A 1 163 ? -0.545 6.844 16.905 1.00 85.81 163 MET A CA 1
ATOM 1226 C C . MET A 1 163 ? -1.043 5.470 16.462 1.00 85.81 163 MET A C 1
ATOM 1228 O O . MET A 1 163 ? -2.230 5.136 16.552 1.00 85.81 163 MET A O 1
ATOM 1232 N N . LEU A 1 164 ? -0.093 4.636 16.053 1.00 87.56 164 LEU A N 1
ATOM 1233 C CA . LEU A 1 164 ? -0.312 3.212 15.862 1.00 87.56 164 LE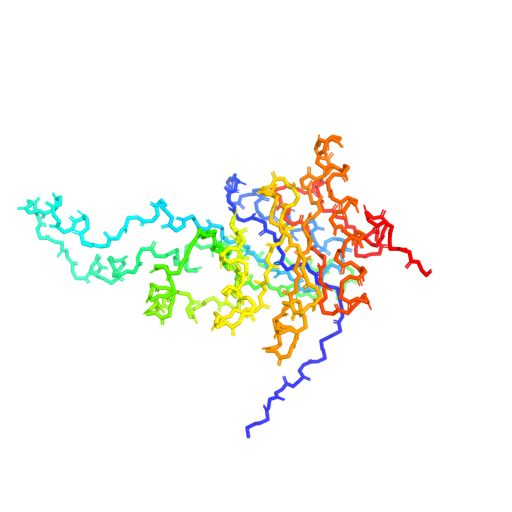U A CA 1
ATOM 1234 C C . LEU A 1 164 ? -0.483 2.555 17.239 1.00 87.56 164 LEU A C 1
ATOM 1236 O O . LEU A 1 164 ? 0.307 2.782 18.155 1.00 87.56 164 LEU A O 1
ATOM 1240 N N . ASN A 1 165 ? -1.522 1.734 17.404 1.00 89.12 165 ASN A N 1
ATOM 1241 C CA . ASN A 1 165 ? -1.849 1.099 18.682 1.00 89.12 165 ASN A CA 1
ATOM 1242 C C . ASN A 1 165 ? -2.058 -0.408 18.504 1.00 89.12 165 ASN A C 1
ATOM 1244 O O . ASN A 1 165 ? -2.828 -0.835 17.644 1.00 89.12 165 ASN A O 1
ATOM 1248 N N . ARG A 1 166 ? -1.449 -1.212 19.383 1.00 91.62 166 ARG A N 1
ATOM 1249 C CA . ARG A 1 166 ? -1.586 -2.680 19.420 1.00 91.62 166 ARG A CA 1
ATOM 1250 C C . ARG A 1 166 ? -3.029 -3.152 19.542 1.00 91.62 166 ARG A C 1
ATOM 1252 O O . ARG A 1 166 ? -3.400 -4.136 18.908 1.00 91.62 166 ARG A O 1
ATOM 1259 N N . LYS A 1 167 ? -3.871 -2.437 20.293 1.00 93.12 167 LYS A N 1
ATOM 1260 C CA . LYS A 1 167 ? -5.303 -2.760 20.397 1.00 93.12 167 LYS A CA 1
ATOM 1261 C C . LYS A 1 167 ? -6.010 -2.620 19.046 1.00 93.12 167 LYS A C 1
ATOM 1263 O O . LYS A 1 167 ? -6.779 -3.503 18.680 1.00 93.12 167 LYS A O 1
ATOM 1268 N N . LEU A 1 168 ? -5.726 -1.545 18.308 1.00 93.31 168 LEU A N 1
ATOM 1269 C CA . LEU A 1 168 ? -6.334 -1.268 17.001 1.00 93.31 168 LEU A CA 1
ATOM 1270 C C . LEU A 1 168 ? -5.805 -2.209 15.920 1.00 93.31 168 LEU A C 1
ATOM 1272 O O . LEU A 1 168 ? -6.600 -2.803 15.200 1.00 93.31 168 LEU A O 1
ATOM 1276 N N . ALA A 1 169 ? -4.491 -2.434 15.875 1.00 92.50 169 ALA A N 1
ATOM 1277 C CA . ALA A 1 169 ? -3.891 -3.403 14.963 1.00 92.50 169 ALA A CA 1
ATOM 1278 C C . ALA A 1 169 ? -4.441 -4.822 15.197 1.00 92.50 169 ALA A C 1
ATOM 1280 O O . ALA A 1 169 ? -4.762 -5.528 14.248 1.00 92.50 169 ALA A O 1
ATOM 1281 N N . GLY A 1 170 ? -4.641 -5.219 16.459 1.00 93.56 170 GLY A N 1
ATOM 1282 C CA . GLY A 1 170 ? -5.275 -6.495 16.793 1.00 93.56 170 GLY A CA 1
ATOM 1283 C C . GLY A 1 170 ? -6.753 -6.582 16.388 1.00 93.56 170 GLY A C 1
ATOM 1284 O O . GLY A 1 170 ? -7.225 -7.668 16.063 1.00 93.56 170 GLY A O 1
ATOM 1285 N N . LEU A 1 171 ? -7.493 -5.466 16.396 1.00 94.38 171 LEU A N 1
ATOM 1286 C CA . LEU A 1 171 ? -8.869 -5.415 15.881 1.00 94.38 171 LEU A CA 1
ATOM 1287 C C . LEU A 1 171 ? -8.900 -5.575 14.360 1.00 94.38 171 LEU A C 1
ATOM 1289 O O . LEU A 1 171 ? -9.693 -6.372 13.866 1.00 94.38 171 LEU A O 1
ATOM 1293 N N . ALA A 1 172 ? -8.007 -4.885 13.647 1.00 94.00 172 ALA A N 1
ATOM 1294 C CA . ALA A 1 172 ? -7.840 -5.038 12.204 1.00 94.00 172 ALA A CA 1
ATOM 1295 C C . ALA A 1 172 ? -7.484 -6.492 11.839 1.00 94.00 172 ALA A C 1
ATOM 1297 O O . ALA A 1 172 ? -8.168 -7.106 11.024 1.00 94.00 172 ALA A O 1
ATOM 1298 N N . ALA A 1 173 ? -6.514 -7.088 12.541 1.00 93.94 173 ALA A N 1
ATOM 1299 C CA . ALA A 1 173 ? -6.094 -8.474 12.330 1.00 93.94 173 ALA A CA 1
ATOM 1300 C C . ALA A 1 173 ? -7.231 -9.488 12.539 1.00 93.94 173 ALA A C 1
ATOM 1302 O O . ALA A 1 173 ? -7.398 -10.403 11.740 1.00 93.94 173 ALA A O 1
ATOM 1303 N N . ARG A 1 174 ? -8.065 -9.315 13.577 1.00 93.81 174 ARG A N 1
ATOM 1304 C CA . ARG A 1 174 ? -9.238 -10.185 13.814 1.00 93.81 174 ARG A CA 1
ATOM 1305 C C . ARG A 1 174 ? -10.273 -10.129 12.692 1.00 93.81 174 ARG A C 1
ATOM 1307 O O . ARG A 1 174 ? -11.056 -11.060 12.549 1.00 93.81 174 ARG A O 1
ATOM 1314 N N . ARG A 1 175 ? -10.287 -9.040 11.926 1.00 94.12 175 ARG A N 1
ATOM 1315 C CA . ARG A 1 175 ? -11.177 -8.834 10.780 1.00 94.12 175 ARG A CA 1
ATOM 1316 C C . ARG A 1 175 ? -10.542 -9.274 9.456 1.00 94.12 175 ARG A C 1
ATOM 1318 O O . ARG A 1 175 ? -11.181 -9.123 8.425 1.00 94.12 175 ARG A O 1
ATOM 1325 N N . GLY A 1 176 ? -9.311 -9.792 9.483 1.00 92.12 176 GLY A N 1
ATOM 1326 C CA . GLY A 1 176 ? -8.559 -10.169 8.285 1.00 92.12 176 GLY A CA 1
ATOM 1327 C C . GLY A 1 176 ? -7.934 -8.989 7.536 1.00 92.12 176 GLY A C 1
ATOM 1328 O O . GLY A 1 176 ? -7.485 -9.167 6.412 1.00 92.12 176 GLY A O 1
ATOM 1329 N N . VAL A 1 177 ? -7.894 -7.796 8.139 1.00 94.81 177 VAL A N 1
ATOM 1330 C CA . VAL A 1 177 ? -7.333 -6.590 7.514 1.00 94.81 177 VAL A CA 1
ATOM 1331 C C . VAL A 1 177 ? -5.840 -6.513 7.799 1.00 94.81 177 VAL A C 1
ATOM 1333 O O . VAL A 1 177 ? -5.445 -6.490 8.969 1.00 94.81 177 VAL A O 1
ATOM 1336 N N . VAL A 1 178 ? -5.013 -6.419 6.759 1.00 95.06 178 VAL A N 1
ATOM 1337 C CA . VAL A 1 178 ? -3.550 -6.323 6.890 1.00 95.06 178 VAL A CA 1
ATOM 1338 C C . VAL A 1 178 ? -3.082 -4.871 6.899 1.00 95.06 178 VAL A C 1
ATOM 1340 O O . VAL A 1 178 ? -3.680 -4.002 6.266 1.00 95.06 178 VAL A O 1
ATOM 1343 N N . ILE A 1 179 ? -2.000 -4.587 7.625 1.00 94.62 179 ILE A N 1
ATOM 1344 C CA . ILE A 1 179 ? -1.368 -3.262 7.597 1.00 94.62 179 ILE A CA 1
ATOM 1345 C C . ILE A 1 179 ? -0.244 -3.279 6.564 1.00 94.62 179 ILE A C 1
ATOM 1347 O O . ILE A 1 179 ? 0.611 -4.154 6.594 1.00 94.62 179 ILE A O 1
ATOM 1351 N N . GLU A 1 180 ? -0.228 -2.317 5.655 1.00 95.00 180 GLU A N 1
ATOM 1352 C CA . GLU A 1 180 ? 0.811 -2.183 4.641 1.00 95.00 180 GLU A CA 1
ATOM 1353 C C . GLU A 1 180 ? 1.789 -1.066 4.992 1.00 95.00 180 GLU A C 1
ATOM 1355 O O . GLU A 1 180 ? 1.380 0.041 5.340 1.00 95.00 180 GLU A O 1
ATOM 1360 N N . LEU A 1 181 ? 3.081 -1.350 4.833 1.00 93.81 181 LEU A N 1
ATOM 1361 C CA . LEU A 1 181 ? 4.148 -0.360 4.854 1.00 93.81 181 LEU A CA 1
ATOM 1362 C C . LEU A 1 181 ? 4.697 -0.157 3.438 1.00 93.81 181 LEU A C 1
ATOM 1364 O O . LEU A 1 181 ? 5.126 -1.110 2.787 1.00 93.81 181 LEU A O 1
ATOM 1368 N N . VAL A 1 182 ? 4.712 1.092 2.975 1.00 94.12 182 VAL A N 1
ATOM 1369 C CA . VAL A 1 182 ? 5.187 1.448 1.630 1.00 94.12 182 VAL A CA 1
ATOM 1370 C C . VAL A 1 182 ? 6.630 1.940 1.686 1.00 94.12 182 VAL A C 1
ATOM 1372 O O . VAL A 1 182 ? 6.942 2.840 2.467 1.00 94.12 182 VAL A O 1
ATOM 1375 N N . TYR A 1 183 ? 7.520 1.376 0.860 1.00 93.25 183 TYR A N 1
ATOM 1376 C CA . TYR A 1 183 ? 8.954 1.681 0.951 1.00 93.25 183 TYR A CA 1
ATOM 1377 C C . TYR A 1 183 ? 9.502 2.628 -0.130 1.00 93.25 183 TYR A C 1
ATOM 1379 O O . TYR A 1 183 ? 10.494 3.310 0.137 1.00 93.25 183 TYR A O 1
ATOM 1387 N N . ALA A 1 184 ? 8.919 2.706 -1.335 1.00 92.69 184 ALA A N 1
ATOM 1388 C CA . ALA A 1 184 ? 9.495 3.490 -2.440 1.00 92.69 184 ALA A CA 1
ATOM 1389 C C . ALA A 1 184 ? 9.764 4.966 -2.090 1.00 92.69 184 ALA A C 1
ATOM 1391 O O . ALA A 1 184 ? 10.846 5.448 -2.438 1.00 92.69 184 ALA A O 1
ATOM 1392 N N . PRO A 1 185 ? 8.893 5.682 -1.347 1.00 89.31 185 PRO A N 1
ATOM 1393 C CA . PRO A 1 185 ? 9.148 7.079 -0.991 1.00 89.31 185 PRO A CA 1
ATOM 1394 C C . PRO A 1 185 ? 10.436 7.295 -0.174 1.00 89.31 185 PRO A C 1
ATOM 1396 O O . PRO A 1 185 ? 11.071 8.348 -0.257 1.00 89.31 185 PRO A O 1
ATOM 1399 N N . ALA A 1 186 ? 10.881 6.285 0.581 1.00 88.88 186 ALA A N 1
ATOM 1400 C CA . ALA A 1 186 ? 12.117 6.336 1.366 1.00 88.88 186 ALA A CA 1
ATOM 1401 C C . ALA A 1 186 ? 13.400 6.228 0.521 1.00 88.88 186 ALA A C 1
ATOM 1403 O O . ALA A 1 186 ? 14.505 6.492 1.018 1.00 88.88 186 ALA A O 1
ATOM 1404 N N . LEU A 1 187 ? 13.279 5.831 -0.749 1.00 88.19 187 LEU A N 1
ATOM 1405 C CA . LEU A 1 187 ? 14.407 5.778 -1.675 1.00 88.19 187 LEU A CA 1
ATOM 1406 C C . LEU A 1 187 ? 14.809 7.180 -2.146 1.00 88.19 187 LEU A C 1
ATOM 1408 O O . LEU A 1 187 ? 15.996 7.426 -2.345 1.00 88.19 187 LEU A O 1
ATOM 1412 N N . SER A 1 188 ? 13.847 8.100 -2.259 1.00 82.19 188 SER A N 1
ATOM 1413 C CA . SER A 1 188 ? 14.066 9.444 -2.804 1.00 82.19 188 SER A CA 1
ATOM 1414 C C . SER A 1 188 ? 14.623 10.445 -1.787 1.00 82.19 188 SER A C 1
ATOM 1416 O O . SER A 1 188 ? 15.467 11.261 -2.148 1.00 82.19 188 SER A O 1
ATOM 1418 N N . ALA A 1 189 ? 14.183 10.405 -0.522 1.00 83.94 189 ALA A N 1
ATOM 1419 C CA . ALA A 1 189 ? 14.546 11.410 0.484 1.00 83.94 189 ALA A CA 1
ATOM 1420 C C . ALA A 1 189 ? 14.980 10.799 1.828 1.00 83.94 189 ALA A C 1
ATOM 1422 O O . ALA A 1 189 ? 14.328 9.912 2.380 1.00 83.94 189 ALA A O 1
ATOM 1423 N N . GLY A 1 190 ? 16.068 11.325 2.405 1.00 84.75 190 GLY A N 1
ATOM 1424 C CA . GLY A 1 190 ? 16.631 10.831 3.670 1.00 84.75 190 GLY A CA 1
ATOM 1425 C C . GLY A 1 190 ? 15.723 11.033 4.892 1.00 84.75 190 GLY A C 1
ATOM 1426 O O . GLY A 1 190 ? 15.692 10.181 5.780 1.00 84.75 190 GLY A O 1
ATOM 1427 N N . SER A 1 191 ? 14.937 12.114 4.929 1.00 87.19 191 SER A N 1
ATOM 1428 C CA . SER A 1 191 ? 13.951 12.363 5.993 1.00 87.19 191 SER A CA 1
ATOM 1429 C C . SER A 1 191 ? 12.855 11.294 6.013 1.00 87.19 191 SER A C 1
ATOM 1431 O O . SER A 1 191 ? 12.551 10.737 7.069 1.00 87.19 191 SER A O 1
ATOM 1433 N N . VAL A 1 192 ? 12.330 10.942 4.836 1.00 90.00 192 VAL A N 1
ATOM 1434 C CA . VAL A 1 192 ? 11.321 9.888 4.660 1.00 90.00 192 VAL A CA 1
ATOM 1435 C C . VAL A 1 192 ? 11.895 8.523 5.029 1.00 90.00 192 VAL A C 1
ATOM 1437 O O . VAL A 1 192 ? 11.211 7.722 5.657 1.00 90.00 192 VAL A O 1
ATOM 1440 N N . ARG A 1 193 ? 13.179 8.269 4.744 1.00 89.62 193 ARG A N 1
ATOM 1441 C CA . ARG A 1 193 ? 13.860 7.037 5.171 1.00 89.62 193 ARG A CA 1
ATOM 1442 C C . ARG A 1 193 ? 13.891 6.874 6.684 1.00 89.62 193 ARG A C 1
ATOM 1444 O O . ARG A 1 193 ? 13.588 5.795 7.185 1.00 89.62 193 ARG A O 1
ATOM 1451 N N . ARG A 1 194 ? 14.211 7.939 7.424 1.00 89.38 194 ARG A N 1
ATOM 1452 C CA . ARG A 1 194 ? 14.134 7.911 8.891 1.00 89.38 194 ARG A CA 1
ATOM 1453 C C . ARG A 1 194 ? 12.709 7.602 9.353 1.00 89.38 194 ARG A C 1
ATOM 1455 O O . ARG A 1 194 ? 12.534 6.776 10.244 1.00 89.38 194 ARG A O 1
ATOM 1462 N N . GLN A 1 195 ? 11.706 8.223 8.733 1.00 89.56 195 GLN A N 1
ATOM 1463 C CA . GLN A 1 195 ? 10.306 7.986 9.077 1.00 89.56 195 GLN A CA 1
ATOM 1464 C C . GLN A 1 195 ? 9.863 6.548 8.772 1.00 89.56 195 GLN A C 1
ATOM 1466 O O . GLN A 1 195 ? 9.176 5.945 9.597 1.00 89.56 195 GLN A O 1
ATOM 1471 N N . LEU A 1 196 ? 10.297 5.973 7.645 1.00 91.44 196 LEU A N 1
ATOM 1472 C CA . LEU A 1 196 ? 10.065 4.571 7.291 1.00 91.44 196 LEU A CA 1
ATOM 1473 C C . LEU A 1 196 ? 10.616 3.649 8.379 1.00 91.44 196 LEU A C 1
ATOM 1475 O O . LEU A 1 196 ? 9.879 2.803 8.871 1.00 91.44 196 LEU A O 1
ATOM 1479 N N . LEU A 1 197 ? 11.872 3.842 8.795 1.00 90.00 197 LEU A N 1
ATOM 1480 C CA . LEU A 1 197 ? 12.502 3.022 9.836 1.00 90.00 197 LEU A CA 1
ATOM 1481 C C . LEU A 1 197 ? 11.744 3.106 11.167 1.00 90.00 197 LEU A C 1
ATOM 1483 O O . LEU A 1 197 ? 11.441 2.080 11.771 1.00 90.00 197 LEU A O 1
ATOM 1487 N N . LEU A 1 198 ? 11.384 4.316 11.606 1.00 89.88 198 LEU A N 1
ATOM 1488 C CA . LEU A 1 198 ? 10.610 4.509 12.837 1.00 89.88 198 LEU A CA 1
ATOM 1489 C C . LEU A 1 198 ? 9.230 3.843 12.757 1.00 89.88 198 LEU A C 1
ATOM 1491 O O . LEU A 1 198 ? 8.786 3.201 13.712 1.00 89.88 198 LEU A O 1
ATOM 1495 N N . THR A 1 199 ? 8.564 3.971 11.610 1.00 90.31 199 THR A N 1
ATOM 1496 C CA . THR A 1 199 ? 7.237 3.392 11.372 1.00 90.31 199 THR A CA 1
ATOM 1497 C C . THR A 1 199 ? 7.313 1.868 11.310 1.00 90.31 199 THR A C 1
ATOM 1499 O O . THR A 1 199 ? 6.506 1.201 11.951 1.00 90.31 199 THR A O 1
ATOM 1502 N N . ALA A 1 200 ? 8.319 1.310 10.633 1.00 90.38 200 ALA A N 1
ATOM 1503 C CA . ALA A 1 200 ? 8.572 -0.126 10.550 1.00 90.38 200 ALA A CA 1
ATOM 1504 C C . ALA A 1 200 ? 8.814 -0.743 11.932 1.00 90.38 200 ALA A C 1
ATOM 1506 O O . ALA A 1 200 ? 8.180 -1.738 12.280 1.00 90.38 200 ALA A O 1
ATOM 1507 N N . LEU A 1 201 ? 9.675 -0.127 12.751 1.00 89.94 201 LEU A N 1
ATOM 1508 C CA . LEU A 1 201 ? 9.931 -0.571 14.126 1.00 89.94 201 LEU A CA 1
ATOM 1509 C C . LEU A 1 201 ? 8.655 -0.526 14.972 1.00 89.94 201 LEU A C 1
ATOM 1511 O O . LEU A 1 201 ? 8.330 -1.479 15.681 1.00 89.94 201 LEU A O 1
ATOM 1515 N N . THR A 1 202 ? 7.899 0.567 14.862 1.00 90.62 202 THR A N 1
ATOM 1516 C CA . THR A 1 202 ? 6.636 0.746 15.587 1.00 90.62 202 THR A CA 1
ATOM 1517 C C . THR A 1 202 ? 5.613 -0.316 15.190 1.00 90.62 202 THR A C 1
ATOM 1519 O O . THR A 1 202 ? 5.047 -0.971 16.063 1.00 90.62 202 THR A O 1
ATOM 1522 N N . LEU A 1 203 ? 5.408 -0.537 13.889 1.00 90.50 203 LEU A N 1
ATOM 1523 C CA . LEU A 1 203 ? 4.491 -1.555 13.384 1.00 90.50 203 LEU A CA 1
ATOM 1524 C C . LEU A 1 203 ? 4.921 -2.958 13.807 1.00 90.50 203 LEU A C 1
ATOM 1526 O O . LEU A 1 203 ? 4.098 -3.690 14.344 1.00 90.50 203 LEU A O 1
ATOM 1530 N N . THR A 1 204 ? 6.202 -3.297 13.670 1.00 90.69 204 THR A N 1
ATOM 1531 C CA . THR A 1 204 ? 6.733 -4.612 14.060 1.00 90.69 204 THR A CA 1
ATOM 1532 C C . THR A 1 204 ? 6.480 -4.906 15.536 1.00 90.69 204 THR A C 1
ATOM 1534 O O . THR A 1 204 ? 6.010 -5.989 15.873 1.00 90.69 204 THR A O 1
ATOM 1537 N N . ASN A 1 205 ? 6.700 -3.926 16.417 1.00 89.81 205 ASN A N 1
ATOM 1538 C CA . ASN A 1 205 ? 6.444 -4.070 17.854 1.00 89.81 205 ASN A CA 1
ATOM 1539 C C . ASN A 1 205 ? 4.948 -4.200 18.183 1.00 89.81 205 ASN A C 1
ATOM 1541 O O . ASN A 1 205 ? 4.551 -4.923 19.099 1.00 89.81 205 ASN A O 1
ATOM 1545 N N . ILE A 1 206 ? 4.100 -3.489 17.442 1.00 90.94 206 ILE A N 1
ATOM 1546 C CA . ILE A 1 206 ? 2.647 -3.462 17.633 1.00 90.94 206 ILE A CA 1
ATOM 1547 C C . ILE A 1 206 ? 1.991 -4.745 17.130 1.00 90.94 206 ILE A C 1
ATOM 1549 O O . ILE A 1 206 ? 1.092 -5.270 17.792 1.00 90.94 206 ILE A O 1
ATOM 1553 N N . THR A 1 207 ? 2.421 -5.239 15.972 1.00 87.81 207 THR A N 1
ATOM 1554 C CA . THR A 1 207 ? 1.849 -6.416 15.318 1.00 87.81 207 THR A CA 1
ATOM 1555 C C . THR A 1 207 ? 2.593 -7.709 15.645 1.00 87.81 207 THR A C 1
ATOM 1557 O O . THR A 1 207 ? 2.108 -8.791 15.317 1.00 87.81 207 THR A O 1
ATOM 1560 N N . ILE A 1 208 ? 3.738 -7.616 16.333 1.00 86.00 208 ILE A N 1
ATOM 1561 C CA . ILE A 1 208 ? 4.621 -8.746 16.666 1.00 86.00 208 ILE A CA 1
ATOM 1562 C C . ILE A 1 208 ? 5.059 -9.473 15.383 1.00 86.00 208 ILE A C 1
ATOM 1564 O O . ILE A 1 208 ? 5.027 -10.699 15.295 1.00 86.00 208 ILE A O 1
ATOM 1568 N N . GLY A 1 209 ? 5.357 -8.698 14.337 1.00 78.62 209 GLY A N 1
ATOM 1569 C CA . GLY A 1 209 ? 5.765 -9.211 13.026 1.00 78.62 209 GLY A CA 1
ATOM 1570 C C . GLY A 1 209 ? 4.684 -9.976 12.249 1.00 78.62 209 GLY A C 1
ATOM 1571 O O . GLY A 1 209 ? 4.992 -10.581 11.228 1.00 78.62 209 GLY A O 1
ATOM 1572 N N . LYS A 1 210 ? 3.422 -9.972 12.697 1.00 85.88 210 LYS A N 1
ATOM 1573 C CA . LYS A 1 210 ? 2.302 -10.637 12.006 1.00 85.88 210 LYS A CA 1
ATOM 1574 C C . LYS A 1 210 ? 1.397 -9.614 11.326 1.00 85.88 210 LYS A C 1
ATOM 1576 O O . LYS A 1 210 ? 1.401 -8.446 11.693 1.00 85.88 210 LYS A O 1
ATOM 1581 N N . ASN A 1 211 ? 0.576 -10.057 10.372 1.00 88.19 211 ASN A N 1
ATOM 1582 C CA . ASN A 1 211 ? -0.504 -9.246 9.790 1.00 88.19 211 ASN A CA 1
ATOM 1583 C C . ASN A 1 211 ? -0.043 -7.873 9.242 1.00 88.19 211 ASN A C 1
ATOM 1585 O O . ASN A 1 211 ? -0.766 -6.876 9.310 1.00 88.19 211 ASN A O 1
ATOM 1589 N N . MET A 1 212 ? 1.190 -7.829 8.738 1.00 91.12 212 MET A N 1
ATOM 1590 C CA . MET A 1 212 ? 1.778 -6.679 8.071 1.00 91.12 212 MET A CA 1
ATOM 1591 C C . MET A 1 212 ? 2.385 -7.140 6.751 1.00 91.12 212 MET A C 1
ATOM 1593 O O . MET A 1 212 ? 2.987 -8.212 6.692 1.00 91.12 212 MET A O 1
ATOM 1597 N N . ILE A 1 213 ? 2.232 -6.325 5.717 1.00 93.62 213 ILE A N 1
ATOM 1598 C CA . ILE A 1 213 ? 2.848 -6.519 4.407 1.00 93.62 213 ILE A CA 1
ATOM 1599 C C . ILE A 1 213 ? 3.729 -5.321 4.075 1.00 93.62 213 ILE A C 1
ATOM 1601 O O . ILE A 1 213 ? 3.539 -4.224 4.607 1.00 93.62 213 ILE A O 1
ATOM 1605 N N . VAL A 1 214 ? 4.684 -5.534 3.180 1.00 93.50 214 VAL A N 1
ATOM 1606 C CA . VAL A 1 214 ? 5.513 -4.468 2.629 1.00 93.50 214 VAL A CA 1
ATOM 1607 C C . VAL A 1 214 ? 5.359 -4.480 1.124 1.00 93.50 214 VAL A C 1
ATOM 1609 O O . VAL A 1 214 ? 5.493 -5.530 0.500 1.00 93.50 214 VAL A O 1
ATOM 1612 N N . SER A 1 215 ? 5.080 -3.310 0.565 1.00 94.94 215 SER A N 1
ATOM 1613 C CA . SER A 1 215 ? 4.856 -3.132 -0.868 1.00 94.94 215 SER A CA 1
ATOM 1614 C C . SER A 1 215 ? 5.667 -1.950 -1.377 1.00 94.94 215 SER A C 1
ATOM 1616 O O . SER A 1 215 ? 6.085 -1.082 -0.599 1.00 94.94 215 SER A O 1
ATOM 1618 N N . SER A 1 216 ? 5.902 -1.899 -2.686 1.00 93.69 216 SER A N 1
ATOM 1619 C CA . SER A 1 216 ? 6.775 -0.867 -3.238 1.00 93.69 216 SER A CA 1
ATOM 1620 C C . SER A 1 216 ? 6.154 0.520 -3.173 1.00 93.69 216 SER A C 1
ATOM 1622 O O . SER A 1 216 ? 6.793 1.436 -2.670 1.00 93.69 216 SER A O 1
ATOM 1624 N N . GLY A 1 217 ? 4.918 0.698 -3.626 1.00 93.12 217 GLY A N 1
ATOM 1625 C CA . GLY A 1 217 ? 4.382 2.023 -3.949 1.00 93.12 217 GLY A CA 1
ATOM 1626 C C . GLY A 1 217 ? 5.141 2.677 -5.104 1.00 93.12 217 GLY A C 1
ATOM 1627 O O . GLY A 1 217 ? 5.212 3.902 -5.172 1.00 93.12 217 GLY A O 1
ATOM 1628 N N . ALA A 1 218 ? 5.782 1.876 -5.961 1.00 92.69 218 ALA A N 1
ATOM 1629 C CA . ALA A 1 218 ? 6.662 2.378 -7.006 1.00 92.69 218 ALA A CA 1
ATOM 1630 C C . ALA A 1 218 ? 5.875 3.105 -8.106 1.00 92.69 218 ALA A C 1
ATOM 1632 O O . ALA A 1 218 ? 4.862 2.609 -8.598 1.00 92.69 218 ALA A O 1
ATOM 1633 N N . THR A 1 219 ? 6.390 4.262 -8.514 1.00 90.81 219 THR A N 1
ATOM 1634 C CA . THR A 1 219 ? 5.995 5.012 -9.715 1.00 90.81 219 THR A CA 1
ATOM 1635 C C . THR A 1 219 ? 6.961 4.768 -10.874 1.00 90.81 219 THR A C 1
ATOM 1637 O O . THR A 1 219 ? 6.603 4.938 -12.036 1.00 90.81 219 THR A O 1
ATOM 1640 N N . HIS A 1 220 ? 8.200 4.373 -10.566 1.00 90.62 220 HIS A N 1
ATOM 1641 C CA . HIS A 1 220 ? 9.260 4.145 -11.544 1.00 90.62 220 HIS A CA 1
ATOM 1642 C C . HIS A 1 220 ? 9.961 2.805 -11.327 1.00 90.62 220 HIS A C 1
ATOM 1644 O O . HIS A 1 220 ? 10.106 2.322 -10.206 1.00 90.62 220 HIS A O 1
ATOM 1650 N N . GLU A 1 221 ? 10.497 2.247 -12.410 1.00 91.75 221 GLU A N 1
ATOM 1651 C CA . GLU A 1 221 ? 11.183 0.949 -12.436 1.00 91.75 221 GLU A CA 1
ATOM 1652 C C . GLU A 1 221 ? 12.348 0.834 -11.434 1.00 91.75 221 GLU A C 1
ATOM 1654 O O . GLU A 1 221 ? 12.545 -0.216 -10.823 1.00 91.75 221 GLU A O 1
ATOM 1659 N N . HIS A 1 222 ? 13.094 1.920 -11.201 1.00 90.62 222 HIS A N 1
ATOM 1660 C CA . HIS A 1 222 ? 14.258 1.940 -10.306 1.00 90.62 222 HIS A CA 1
ATOM 1661 C C . HIS A 1 222 ? 13.883 1.910 -8.815 1.00 90.62 222 HIS A C 1
ATOM 1663 O O . HIS A 1 222 ? 14.750 1.722 -7.953 1.00 90.62 222 HIS A O 1
ATOM 1669 N N . GLN A 1 223 ? 12.604 2.112 -8.490 1.00 92.44 223 G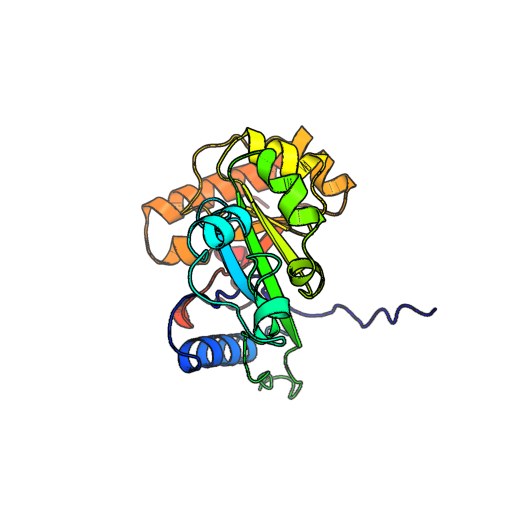LN A N 1
ATOM 1670 C CA . GLN A 1 223 ? 12.091 2.037 -7.124 1.00 92.44 223 GLN A CA 1
ATOM 1671 C C . GLN A 1 223 ? 11.706 0.605 -6.737 1.00 92.44 223 GLN A C 1
ATOM 1673 O O . GLN A 1 223 ? 11.628 0.287 -5.550 1.00 92.44 223 GLN A O 1
ATOM 1678 N N . LEU A 1 224 ? 11.528 -0.290 -7.711 1.00 93.50 224 LEU A N 1
ATOM 1679 C CA . LEU A 1 224 ? 11.317 -1.704 -7.430 1.00 93.50 224 LEU A CA 1
ATOM 1680 C C . LEU A 1 224 ? 12.592 -2.343 -6.864 1.00 93.50 224 LEU A C 1
ATOM 1682 O O . LEU A 1 224 ? 13.724 -1.993 -7.217 1.00 93.50 224 LEU A O 1
ATOM 1686 N N . ARG A 1 225 ? 12.404 -3.291 -5.953 1.00 94.00 225 ARG A N 1
ATOM 1687 C CA . ARG A 1 225 ? 13.457 -4.145 -5.395 1.00 94.00 225 ARG A CA 1
ATOM 1688 C C . ARG A 1 225 ? 13.100 -5.595 -5.661 1.00 94.00 225 ARG A C 1
ATOM 1690 O O . ARG A 1 225 ? 11.919 -5.918 -5.787 1.00 94.00 225 ARG A O 1
ATOM 1697 N N . GLY A 1 226 ? 14.110 -6.454 -5.792 1.00 92.62 226 GLY A N 1
ATOM 1698 C CA . GLY A 1 226 ? 13.870 -7.887 -5.914 1.00 92.62 226 GLY A CA 1
ATOM 1699 C C . GLY A 1 226 ? 13.162 -8.408 -4.660 1.00 92.62 226 GLY A C 1
ATOM 1700 O O . GLY A 1 226 ? 13.427 -7.885 -3.577 1.00 92.62 226 GLY A O 1
ATOM 1701 N N . PRO A 1 227 ? 12.300 -9.432 -4.753 1.00 91.44 227 PRO A N 1
ATOM 1702 C CA . PRO A 1 227 ? 11.581 -9.943 -3.586 1.00 91.44 227 PRO A CA 1
ATOM 1703 C C . PRO A 1 227 ? 12.496 -10.376 -2.430 1.00 91.44 227 PRO A C 1
ATOM 1705 O O . PRO A 1 227 ? 12.149 -10.221 -1.263 1.00 91.44 227 PRO A O 1
ATOM 1708 N N . HIS A 1 228 ? 13.693 -10.869 -2.756 1.00 90.69 228 HIS A N 1
ATOM 1709 C CA . HIS A 1 228 ? 14.722 -11.238 -1.782 1.00 90.69 228 HIS A CA 1
ATOM 1710 C C . HIS A 1 228 ? 15.443 -10.032 -1.155 1.00 90.69 228 HIS A C 1
ATOM 1712 O O . HIS A 1 228 ? 16.006 -10.166 -0.073 1.00 90.69 228 HIS A O 1
ATOM 1718 N N . ASP A 1 229 ? 15.395 -8.863 -1.798 1.00 91.06 229 ASP A N 1
ATOM 1719 C CA . ASP A 1 229 ? 16.036 -7.632 -1.326 1.00 91.06 229 ASP A CA 1
ATOM 1720 C C . ASP A 1 229 ? 15.105 -6.793 -0.439 1.00 91.06 229 ASP A C 1
ATOM 1722 O O . ASP A 1 229 ? 15.572 -6.005 0.383 1.00 91.06 229 ASP A O 1
ATOM 1726 N N . VAL A 1 230 ? 13.783 -6.944 -0.595 1.00 89.56 230 VAL A N 1
ATOM 1727 C CA . VAL A 1 230 ? 12.768 -6.188 0.163 1.00 89.56 230 VAL A CA 1
ATOM 1728 C C . VAL A 1 230 ? 12.976 -6.268 1.686 1.00 89.56 230 VAL A C 1
ATOM 1730 O O . VAL A 1 230 ? 12.930 -5.211 2.320 1.00 89.56 230 VAL A O 1
ATOM 1733 N N . PRO A 1 231 ? 13.286 -7.435 2.295 1.00 86.56 231 PRO A N 1
ATOM 1734 C CA . PRO A 1 231 ? 13.557 -7.520 3.734 1.00 86.56 231 PRO A CA 1
ATOM 1735 C C . PRO A 1 231 ? 14.725 -6.647 4.217 1.00 86.56 231 PRO A C 1
ATOM 1737 O O . PRO A 1 231 ? 14.776 -6.293 5.389 1.00 86.56 231 PRO A O 1
ATOM 1740 N N . TYR A 1 232 ? 15.657 -6.268 3.337 1.00 86.62 232 TYR A N 1
ATOM 1741 C CA . TYR A 1 232 ? 16.798 -5.414 3.686 1.00 86.62 232 TYR A CA 1
ATOM 1742 C C . TYR A 1 232 ? 16.483 -3.916 3.591 1.00 86.62 232 TYR A C 1
ATOM 1744 O O . TYR A 1 232 ? 17.269 -3.089 4.054 1.00 86.62 232 TYR A O 1
ATOM 1752 N N . VAL A 1 233 ? 15.337 -3.540 3.013 1.00 81.06 233 VAL A N 1
ATOM 1753 C CA . VAL A 1 233 ? 14.909 -2.135 2.915 1.00 81.06 233 VAL A CA 1
ATOM 1754 C C . VAL A 1 233 ? 14.489 -1.5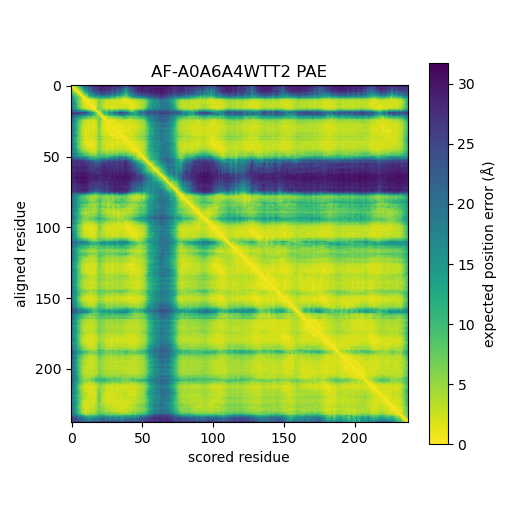83 4.283 1.00 81.06 233 VAL A C 1
ATOM 1756 O O . VAL A 1 233 ? 14.631 -0.387 4.543 1.00 81.06 233 VAL A O 1
ATOM 1759 N N . TYR A 1 234 ? 14.013 -2.450 5.177 1.00 72.44 234 TYR A N 1
ATOM 1760 C CA . TYR A 1 234 ? 13.653 -2.120 6.550 1.00 72.44 234 TYR A CA 1
ATOM 1761 C C . TYR A 1 234 ? 14.170 -3.243 7.465 1.00 72.44 234 TYR A C 1
ATOM 1763 O O . TYR A 1 234 ? 13.653 -4.355 7.419 1.00 72.44 234 TYR A O 1
ATOM 1771 N N . PRO A 1 235 ? 15.200 -3.006 8.293 1.00 59.19 235 PRO A N 1
ATOM 1772 C CA . PRO A 1 235 ? 15.711 -4.039 9.176 1.00 59.19 235 PRO A CA 1
ATOM 1773 C C . PRO A 1 235 ? 14.648 -4.355 10.231 1.00 59.19 235 PRO A C 1
ATOM 1775 O O . PRO A 1 235 ? 14.400 -3.561 11.142 1.00 59.19 235 PRO A O 1
ATOM 1778 N N . LEU A 1 236 ? 13.998 -5.509 10.093 1.00 55.19 236 LEU A N 1
ATOM 1779 C CA . LEU A 1 236 ? 13.240 -6.092 11.189 1.00 55.19 236 LEU A CA 1
ATOM 1780 C C . LEU A 1 236 ? 14.241 -6.519 12.269 1.00 55.19 236 LEU A C 1
ATOM 1782 O O . LEU A 1 236 ? 15.228 -7.179 11.935 1.00 55.19 236 LEU A O 1
ATOM 1786 N N . PRO A 1 237 ? 14.029 -6.161 13.546 1.00 49.72 237 PRO A N 1
ATOM 1787 C CA . PRO A 1 237 ? 14.721 -6.849 14.622 1.00 49.72 237 PRO A CA 1
ATOM 1788 C C . PRO A 1 237 ? 14.316 -8.327 14.546 1.00 49.72 237 PRO A C 1
ATOM 1790 O O . PRO A 1 237 ? 13.131 -8.648 14.658 1.00 49.72 237 PRO A O 1
ATOM 1793 N N . VAL A 1 238 ? 15.297 -9.180 14.247 1.00 42.16 238 VAL A N 1
ATOM 1794 C CA . VAL A 1 238 ? 15.176 -10.644 14.263 1.00 42.16 238 VAL A CA 1
ATOM 1795 C C . VAL A 1 238 ? 15.041 -11.119 15.703 1.00 42.16 238 VAL A C 1
ATOM 1797 O O . VAL A 1 238 ? 15.771 -10.568 16.560 1.00 42.16 238 VAL A O 1
#

Solvent-accessible surface area (backbone atoms only — not comparable to full-atom values): 13537 Å² total; per-residue (Å²): 133,83,76,79,76,65,80,92,72,80,38,70,35,74,27,33,39,61,82,53,69,59,72,64,47,51,45,49,33,48,46,45,41,20,68,52,57,39,43,35,37,17,44,23,43,78,44,51,56,88,75,42,64,54,62,72,60,53,60,70,73,45,82,79,66,89,80,57,84,72,57,58,71,74,54,72,70,62,62,76,56,66,83,76,67,75,82,77,72,39,61,17,77,90,76,71,45,69,33,46,74,42,44,27,39,33,38,35,42,62,51,75,84,52,54,67,54,63,72,68,36,66,45,68,72,69,37,78,40,45,31,32,31,54,56,29,54,66,20,42,53,41,51,30,72,72,52,93,51,49,33,42,46,46,43,41,79,70,60,68,80,56,83,87,48,45,72,48,51,50,43,16,44,76,72,67,24,31,38,32,41,44,50,27,64,36,75,79,36,73,70,29,32,55,40,37,49,55,48,51,53,51,47,36,69,46,46,69,75,43,66,61,49,70,26,34,53,24,59,48,54,87,46,57,67,38,74,86,50,48,64,71,77,50,82,69,89,127

Mean predicted aligned error: 8.91 Å

Foldseek 3Di:
DDPPPDPPDFAEFEAAEPPDDDLVQSQLQLQLCLQLGGQEYEYEYEDEPVPQDDLVNVVVVPPDDDDDPVVVVVSHQSDDAQVVDDYDFDQRPVPRHTRHYFYEYEYEDEADVCQVSCVPDPRNVPGPFYEYEYQELRSLQCLQAPHPGAEYEDELVSHNDHDDALVSCVSNVVNNHAYEYEQLVCVPDVVSLVSSQVVLARCCVSQVVPRYYYHHNDSGSVSDDRSVCRCVSHPDPD

Sequence (238 aa):
MDVVTEDISGFFDLNISSSTQSDTTLQNVLDRAAMLGYNTVAVNVTADLDKLETVTSKKKKMRKAAPSAEEAAALTDGFPDPGAITFTAPVCPRTGRRMRVLKRVTLEFTGQGDLSRIGRSTNLKKFDLLAVQPTTQAAFNVACQTLSVDIICV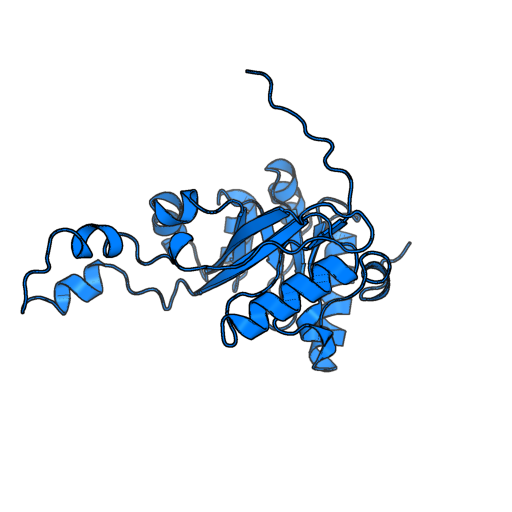DPASFRGFMLNRKLAGLAARRGVVIELVYAPALSAGSVRRQLLLTALTLTNITIGKNMIVSSGATHEHQLRGPHDVPYVYPLPV

InterPro domains:
  IPR002738 RNase P subunit p30 [PF01876] (12-230)
  IPR002738 RNase P subunit p30 [PTHR13031] (11-230)
  IPR016195 Polymerase/histidinol phosphatase-like [SSF89550] (24-230)

Secondary structure (DSSP, 8-state):
---------S-EEEEEE-SSS-HHHHHHHHHHHHHHT-SEEEEEEEEETTTS--HHHHHHH-SS-PPPTTHHHHTSS-SPPGGG-----PBPTTT-PBPEEEEEEEEEE-SGGGHHHHHH-SSGGGSSEEEEEE-SHHHHHHHHHT---SEEEE-TTT---PPP-HHHHHHHHHTTPEEEEE-THHHH-HHHHHHHHHHHHHHHHHHTT-SEEEE--BSSGGG---TTTHHHHS----

Nearest PDB structures (foldseek):
  6ahu-assembly1_I  TM=8.380E-01  e=4.491E-14  Homo sapiens
  7c7a-assembly1_J  TM=7.401E-01  e=6.472E-12  Saccharomyces cerevisiae S288C
  7c7a-assembly1_I  TM=7.590E-01  e=1.352E-11  Saccharomyces cerevisiae S288C
  6k0b-assembly1_C  TM=7.133E-01  e=1.302E-06  Methanocaldococcus jannaschii DSM 2661
  1tjr-assembly2_B  TM=3.686E-01  e=6.198E-03  Zea mays

Organism: Amphibalanus amphitrite (NCBI:txid1232801)

=== Feature glossary ===
A reading guide for the features in this record.

Start from the sequence.

  · Sequence gives the chain of amino acids in standard one-letter code (A=alanine, C=cysteine, …, Y=tyrosine), read N→C. It is the only feature that is directly encoded by the gene; all structural features are derived from the folded form of this sequence.

Fold it, and you get atomic coordinates and the backbone conformation that goes with them.

  · The mmCIF table is the protein's shape written out atom by atom. For each backbone N, Cα, C, and carbonyl O, it records an (x, y, z) coordinate triple in Å plus the residue type, chain letter, and residue number.

  · Backbone dihedral angles. Every residue except chain termini has a φ (preceding-C → N → Cα → C) and a ψ (N → Cα → C → next-N). They are reported in degrees following the IUPAC sign convention. Secondary structure is essentially a statement about which (φ, ψ) basin each residue occupies.

  · DSSP 8-state secondary structure assigns each residue one of H (α-helix), G (3₁₀-helix), I (π-helix), E (extended β-strand), B (isolated β-bridge), T (hydrogen-bonded turn), S (bend), or '-' (coil). The assignment is computed from backbone hydrogen-bond geometry via the Kabsch–Sander algorithm.

  · P-SEA three-state annotation labels each residue as helix, strand, or coil based purely on the geometry of the Cα trace. It serves as a fallback when the full backbone (and thus DSSP) is unavailable.

Summarize the fold with a handful of shape descriptors and a per-residue structural alphabet.

  · Radius of gyration (Rg) is the root-mean-square distance of Cα atoms from their centroid — a single number for overall size and compactness. A globular domain of N residues has Rg ≈ 2.2·N^0.38 Å; an extended or disordered chain has a much larger Rg. The Cα contact count is the number of residue pairs whose Cα atoms are within 8 Å and are more than four positions apart in sequence — a standard proxy for tertiary packing density. The bounding box is the smallest axis-aligned box enclosing all Cα atoms.

  · Foldseek's 3Di representation compresses backbone geometry into a per-residue letter drawn from a learned twenty-state alphabet. It captures the tertiary interaction pattern around each residue — which residues are packed against it in space, regardless of where they are in sequence.

  · Accessible surface area quantifies burial. A residue with SASA near zero is packed into the hydrophobic core; one with SASA >100 Å² sits on the surface. Computed here via the Shrake–Rupley numerical algorithm with a 1.4 Å probe.

Ask how reliable the model is.

  · For AlphaFold models, the B-factor field carries pLDDT — the model's own estimate of local accuracy on a 0–100 scale. Regions with pLDDT<50 should be treated as essentially unmodeled; they often correspond to intrinsically disordered segments.

  · For experimental (PDB) structures, the B-factor (temperature factor) quantifies the positional spread of each atom in the crystal — a combination of thermal vibration and static disorder — in units of Å². High B-factors mark flexible loops or poorly resolved regions; low B-factors mark the rigid, well-ordered core.

  · PAE(i, j) answers: if I align the predicted and true structures on residue i, how far off (in Å) do I expect residue j to be? A block-diagonal PAE matrix with low values on the blocks and high values off-diagonal is the signature of a multi-domain protein with confidently predicted domains but uncertain inter-domain orientation.

Place it in context: what it resembles, what it is annotated as, and how it looks.

  · Structural nearest neighbors (via Foldseek easy-search vs the PDB). Reported per hit: target PDB id, E-value, and alignment TM-score. A TM-score above ~0.5 is the conventional threshold for 'same fold'.

  · Functional annotations link the protein to curated databases. InterPro entries identify conserved domains and families by matching the sequence against member-database signatures (Pfam, PROSITE, CDD, …). Gene Ontology (GO) terms describe molecular function, biological process, and cellular component in a controlled vocabulary. CATH places the structure in a hierarchical fold classification (Class/Architecture/Topology/Homologous-superfamily). The organism is the source species.

  · Plot images: a contact map (which residues are close in 3D, as an N×N binary image), a Ramachandran scatter (backbone torsion angles, revealing secondary-structure composition at a glance), and — for AlphaFold structures — a PAE heatmap (pairwise prediction confidence).

  · Structure images are PyMOL renders from six orthogonal camera directions. Cartoon representation draws helices as coils and strands as arrows; sticks shows the backbone as bonds; surface shows the solvent-excluded envelope. Rainbow coloring maps sequence position to hue (blue→red, N→C); chain coloring assigns a distinct color per polypeptide.